Protein AF-X6MBZ5-F1 (afdb_monomer)

Mean predicted aligned error: 10.57 Å

pLDDT: mean 83.08, std 16.18, range [35.44, 97.81]

InterPro domains:
  IPR000504 RNA recognition motif domain [PF00076] (51-120)
  IPR000504 RNA recognition motif domain [PS50102] (48-126)
  IPR000504 RNA recognition motif domain [SM00360] (49-122)
  IPR000504 RNA recognition motif domain [SM00360] (129-197)
  IPR012677 Nucleotide-binding alpha-beta plait domain superfamily [G3DSA:3.30.70.330] (1-125)
  IPR012677 Nucleotide-binding alpha-beta plait domain superfamily [G3DSA:3.30.70.330] (126-202)
  IPR035979 RNA-binding domain superfamily [SSF54928] (46-200)

Secondary structure (DSSP, 8-state):
--TTHHHHHHHHHHHHHHHHHHHHHHHHHHHHHHHHH--GGGTTS--EEEEEES--TT--HHHHHHHHTTTS-EEEEEEEEPTTT--EEEEEEEEES-HHHHHHHHHHHTT-EETTEE-EEEE-----EEEEE---TT---HHHHHHHHHHHHTS-EEEEEE-SSEEEEEESSHHHHHHHHHHHTT-EETTEEPEEEEPPTTS--

Radius of gyration: 23.16 Å; Cα contacts (8 Å, |Δi|>4): 330; chains: 1; bounding box: 39×45×84 Å

Sequence (205 aa):
RERLKDRDRHRNRDRSKDRERERGWEVDSEAMLSDAIDDPARRDVPTYNLHVSNLHSMTKAYDLHREFSKFGDVVSLNIILDRKSGRSKGYGFVHYAQFKDRDRAVRELQGKVIHGKPIRVTLSLSKCTLYVRNLPPSINSSDLCREKLQELAKVPIKEFRWKGNYCFAEFVNFHHTNTALANLKNSTWDGVNLQVQVAHADIGE

Solvent-accessible surface area (backbone atoms only — not comparable to full-atom values): 11279 Å² total; per-residue (Å²): 135,66,83,69,61,62,60,54,53,55,58,53,54,52,57,51,53,52,51,52,50,53,50,49,55,51,52,53,50,52,51,52,49,50,57,70,35,65,42,76,90,58,68,83,45,57,57,32,44,30,34,38,30,57,44,37,71,82,66,49,66,66,61,51,48,68,62,54,50,75,51,41,64,60,51,41,72,49,68,44,54,37,91,87,78,68,44,55,68,24,33,30,41,42,24,18,65,40,64,68,30,41,55,48,42,37,70,70,44,46,55,41,70,47,92,90,28,51,27,42,47,42,84,37,84,72,64,24,33,36,34,38,33,58,46,53,85,85,65,86,47,63,65,64,51,48,53,55,50,28,63,57,24,72,43,76,66,70,44,78,49,72,69,75,50,32,34,39,41,27,28,54,24,59,66,47,33,51,47,26,49,64,44,34,50,80,32,67,48,98,87,33,64,36,45,58,44,75,48,62,91,80,80,74,123

Structure (mmCIF, N/CA/C/O backbone):
data_AF-X6MBZ5-F1
#
_entry.id   AF-X6MBZ5-F1
#
loop_
_atom_site.group_PDB
_atom_site.id
_atom_site.type_symbol
_atom_site.label_atom_id
_atom_site.label_alt_id
_atom_site.label_comp_id
_atom_site.label_asym_id
_atom_site.label_entity_id
_atom_site.label_seq_id
_atom_site.pdbx_PDB_ins_code
_atom_site.Cartn_x
_atom_site.Cartn_y
_atom_site.Cartn_z
_atom_site.occupancy
_atom_site.B_iso_or_equiv
_atom_site.auth_seq_id
_atom_site.auth_comp_id
_atom_site.auth_asym_id
_atom_site.auth_atom_id
_atom_site.pdbx_PDB_model_num
ATOM 1 N N . ARG A 1 1 ? -3.140 29.740 57.381 1.00 52.81 1 ARG A N 1
ATOM 2 C CA . ARG A 1 1 ? -3.367 29.780 55.910 1.00 52.81 1 ARG A CA 1
ATOM 3 C C . ARG A 1 1 ? -2.313 28.999 55.094 1.00 52.81 1 ARG A C 1
ATOM 5 O O . ARG A 1 1 ? -2.517 28.852 53.899 1.00 52.81 1 ARG A O 1
ATOM 12 N N . GLU A 1 2 ? -1.255 28.434 55.698 1.00 49.22 2 GLU A N 1
ATOM 13 C CA . GLU A 1 2 ? -0.178 27.725 54.962 1.00 49.22 2 GLU A CA 1
ATOM 14 C C . GLU A 1 2 ? -0.344 26.204 54.809 1.00 49.22 2 GLU A C 1
ATOM 16 O O . GLU A 1 2 ? 0.086 25.654 53.804 1.00 49.22 2 GLU A O 1
ATOM 21 N N . ARG A 1 3 ? -1.052 25.512 55.713 1.00 47.88 3 ARG A N 1
ATOM 22 C CA . ARG A 1 3 ? -1.170 24.034 55.678 1.00 47.88 3 ARG A CA 1
ATOM 23 C C . ARG A 1 3 ? -1.971 23.451 54.501 1.00 47.88 3 ARG A C 1
ATOM 25 O O . ARG A 1 3 ? -1.940 22.245 54.285 1.00 47.88 3 ARG A O 1
ATOM 32 N N . LEU A 1 4 ? -2.692 24.283 53.749 1.00 50.25 4 LEU A N 1
ATOM 33 C CA . LEU A 1 4 ? -3.474 23.850 52.584 1.00 50.25 4 LEU A CA 1
ATOM 34 C C . LEU A 1 4 ? -2.641 23.792 51.290 1.00 50.25 4 LEU A C 1
ATOM 36 O O . LEU A 1 4 ? -2.997 23.040 50.395 1.00 50.25 4 LEU A O 1
ATOM 40 N N . LYS A 1 5 ? -1.511 24.511 51.195 1.00 51.22 5 LYS A N 1
ATOM 41 C CA . LYS A 1 5 ? -0.720 24.592 49.949 1.00 51.22 5 LYS A CA 1
ATOM 42 C C . LYS A 1 5 ? 0.242 23.417 49.740 1.00 51.22 5 LYS A C 1
ATOM 44 O O . LYS A 1 5 ? 0.551 23.082 48.599 1.00 51.22 5 LYS A O 1
ATOM 49 N N . ASP A 1 6 ? 0.692 22.766 50.810 1.00 47.12 6 ASP A N 1
ATOM 50 C CA . ASP A 1 6 ? 1.662 21.664 50.700 1.00 47.12 6 ASP A CA 1
ATOM 51 C C . ASP A 1 6 ? 1.018 20.316 50.361 1.00 47.12 6 ASP A C 1
ATOM 53 O O . ASP A 1 6 ? 1.640 19.465 49.722 1.00 47.12 6 ASP A O 1
ATOM 57 N N . ARG A 1 7 ? -0.265 20.144 50.696 1.00 47.06 7 ARG A N 1
ATOM 58 C CA . ARG A 1 7 ? -1.017 18.920 50.395 1.00 47.06 7 ARG A CA 1
ATOM 59 C C . ARG A 1 7 ? -1.305 18.771 48.894 1.00 47.06 7 ARG A C 1
ATOM 61 O O . ARG A 1 7 ? -1.266 17.659 48.369 1.00 47.06 7 ARG A O 1
ATOM 68 N N . ASP A 1 8 ? -1.499 19.887 48.192 1.00 48.66 8 ASP A N 1
ATOM 69 C CA . ASP A 1 8 ? -1.726 19.902 46.742 1.00 48.66 8 ASP A CA 1
ATOM 70 C C . ASP A 1 8 ? -0.441 19.661 45.935 1.00 48.66 8 ASP A C 1
ATOM 72 O O . ASP A 1 8 ? -0.478 19.012 44.888 1.00 48.66 8 ASP A O 1
ATOM 76 N N . ARG A 1 9 ? 0.725 20.091 46.442 1.00 49.62 9 ARG A N 1
ATOM 77 C CA . ARG A 1 9 ? 2.024 19.853 45.784 1.00 49.62 9 ARG A CA 1
ATOM 78 C C . ARG A 1 9 ? 2.393 18.374 45.721 1.00 49.62 9 ARG A C 1
ATOM 80 O O . ARG A 1 9 ? 2.910 17.922 44.702 1.00 49.62 9 ARG A O 1
ATOM 87 N N . HIS A 1 10 ? 2.114 17.616 46.781 1.00 49.25 10 HIS A N 1
ATOM 88 C CA . HIS A 1 10 ? 2.416 16.183 46.812 1.00 49.25 10 HIS A CA 1
ATOM 89 C C . HIS A 1 10 ? 1.517 15.396 45.851 1.00 49.25 10 HIS A C 1
ATOM 91 O O . HIS A 1 10 ? 1.999 14.572 45.077 1.00 49.25 10 HIS A O 1
ATOM 97 N N . ARG A 1 11 ? 0.222 15.733 45.818 1.00 47.97 11 ARG A N 1
ATOM 98 C CA . ARG A 1 11 ? -0.767 15.087 44.944 1.00 47.97 11 ARG A CA 1
ATOM 99 C C . ARG A 1 11 ? -0.500 15.332 43.456 1.00 47.97 11 ARG A C 1
ATOM 101 O O . ARG A 1 11 ? -0.789 14.475 42.625 1.00 47.97 11 ARG A O 1
ATOM 108 N N . ASN A 1 12 ? 0.056 16.495 43.116 1.00 47.31 12 ASN A N 1
ATOM 109 C CA . ASN A 1 12 ? 0.412 16.832 41.738 1.00 47.31 12 ASN A CA 1
ATOM 110 C C . ASN A 1 12 ? 1.707 16.129 41.286 1.00 47.31 12 ASN A C 1
ATOM 112 O O . ASN A 1 12 ? 1.833 15.756 40.120 1.00 47.31 12 ASN A O 1
ATOM 116 N N . ARG A 1 13 ? 2.650 15.896 42.211 1.00 47.12 13 ARG A N 1
ATOM 117 C CA . ARG A 1 13 ? 3.913 15.189 41.942 1.00 47.12 13 ARG A CA 1
ATOM 118 C C . ARG A 1 13 ? 3.700 13.698 41.664 1.00 47.12 13 ARG A C 1
ATOM 120 O O . ARG A 1 13 ? 4.389 13.158 40.807 1.00 47.12 13 ARG A O 1
ATOM 127 N N . ASP A 1 14 ? 2.730 13.075 42.330 1.00 50.62 14 ASP A N 1
ATOM 128 C CA . ASP A 1 14 ? 2.370 11.664 42.120 1.00 50.62 14 ASP A CA 1
ATOM 129 C C . ASP A 1 14 ? 1.732 11.442 40.740 1.00 50.62 14 ASP A C 1
ATOM 131 O O . ASP A 1 14 ? 2.243 10.684 39.922 1.00 50.62 14 ASP A O 1
ATOM 135 N N . ARG A 1 15 ? 0.728 12.263 40.389 1.00 52.62 15 ARG A N 1
ATOM 136 C CA . ARG A 1 15 ? 0.103 12.245 39.050 1.00 52.62 15 ARG A CA 1
ATOM 137 C C . ARG A 1 15 ? 1.080 12.513 37.906 1.00 52.62 15 ARG A C 1
ATOM 139 O O . ARG A 1 15 ? 0.825 12.097 36.780 1.00 52.62 15 ARG A O 1
ATOM 146 N N . SER A 1 16 ? 2.149 13.264 38.163 1.00 52.94 16 SER A N 1
ATOM 147 C CA . SER A 1 16 ? 3.174 13.553 37.153 1.00 52.94 16 SER A CA 1
ATOM 148 C C . SER A 1 16 ? 4.028 12.316 36.870 1.00 52.94 16 SER A C 1
ATOM 150 O O . SER A 1 16 ? 4.263 12.000 35.708 1.00 52.94 16 SER A O 1
ATOM 152 N N . LYS A 1 17 ? 4.411 11.576 37.918 1.00 52.16 17 LYS A N 1
ATOM 153 C CA . LYS A 1 17 ? 5.178 10.330 37.797 1.00 52.16 17 LYS A CA 1
ATOM 154 C C . LYS A 1 17 ? 4.363 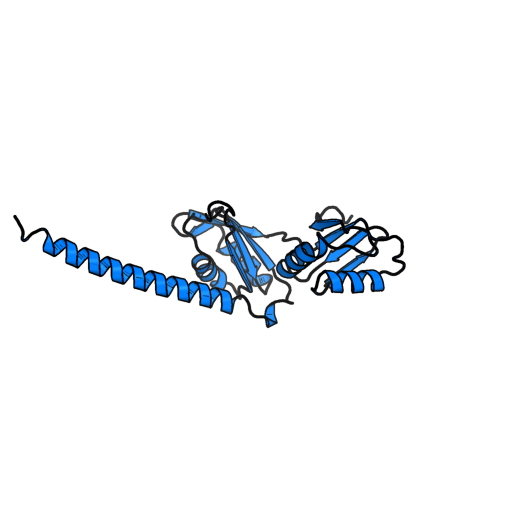9.196 37.178 1.00 52.16 17 LYS A C 1
ATOM 156 O O . LYS A 1 17 ? 4.901 8.450 36.363 1.00 52.16 17 LYS A O 1
ATOM 161 N N . ASP A 1 18 ? 3.076 9.101 37.511 1.00 53.53 18 ASP A N 1
ATOM 162 C CA . ASP A 1 18 ? 2.172 8.119 36.900 1.00 53.53 18 ASP A CA 1
ATOM 163 C C . ASP A 1 18 ? 2.018 8.367 35.396 1.00 53.53 18 ASP A C 1
ATOM 165 O O . ASP A 1 18 ? 2.153 7.444 34.598 1.00 53.53 18 ASP A O 1
ATOM 169 N N . ARG A 1 19 ? 1.855 9.634 34.98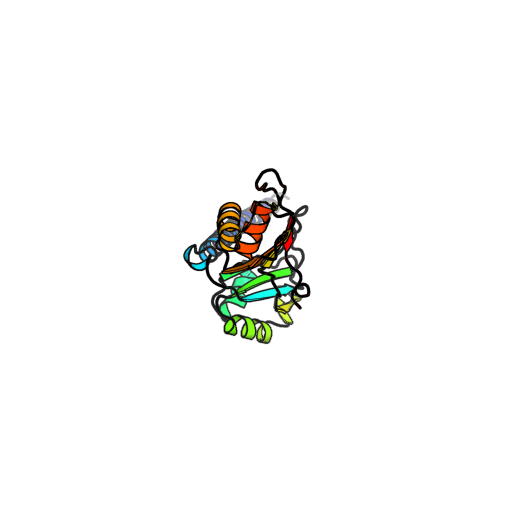6 1.00 52.78 19 ARG A N 1
ATOM 170 C CA . ARG A 1 19 ? 1.787 10.018 33.564 1.00 52.78 19 ARG A CA 1
ATOM 171 C C . ARG A 1 19 ? 3.077 9.735 32.797 1.00 52.78 19 ARG A C 1
ATOM 173 O O . ARG A 1 19 ? 3.017 9.417 31.614 1.00 52.78 19 ARG A O 1
ATOM 180 N N . GLU A 1 20 ? 4.235 9.896 33.430 1.00 55.38 20 GLU A N 1
ATOM 181 C CA . GLU A 1 20 ? 5.530 9.575 32.817 1.00 55.38 20 GLU A CA 1
ATOM 182 C C . GLU A 1 20 ? 5.715 8.063 32.650 1.00 55.38 20 GLU A C 1
ATOM 184 O O . GLU A 1 20 ? 6.166 7.622 31.593 1.00 55.38 20 GLU A O 1
ATOM 189 N N . ARG A 1 21 ? 5.291 7.261 33.638 1.00 50.34 21 ARG A N 1
ATOM 190 C CA . ARG A 1 21 ? 5.248 5.797 33.517 1.00 50.34 21 ARG A CA 1
ATOM 191 C C . ARG A 1 21 ? 4.288 5.348 32.421 1.00 50.34 21 ARG A C 1
ATOM 193 O O . ARG A 1 21 ? 4.703 4.592 31.557 1.00 50.34 21 ARG A O 1
ATOM 200 N N . GLU A 1 22 ? 3.052 5.837 32.404 1.00 52.16 22 GLU A N 1
ATOM 201 C CA . GLU A 1 22 ? 2.070 5.478 31.368 1.00 52.16 22 GLU A CA 1
ATOM 202 C C . GLU A 1 22 ? 2.564 5.828 29.959 1.00 52.16 22 GLU A C 1
ATOM 204 O O . GLU A 1 22 ? 2.427 5.020 29.043 1.00 52.16 22 GLU A O 1
ATOM 209 N N . ARG A 1 23 ? 3.217 6.987 29.788 1.00 53.56 23 ARG A N 1
ATOM 210 C CA . ARG A 1 23 ? 3.847 7.362 28.513 1.00 53.56 23 ARG A CA 1
ATOM 211 C C . ARG A 1 23 ? 4.982 6.425 28.113 1.00 53.56 23 ARG A C 1
ATOM 213 O O . ARG A 1 23 ? 5.088 6.116 26.935 1.00 53.56 23 ARG A O 1
ATOM 220 N N . GLY A 1 24 ? 5.812 5.981 29.058 1.00 50.78 24 GLY A N 1
ATOM 221 C CA . GLY A 1 24 ? 6.858 4.992 28.783 1.00 50.78 24 GLY A CA 1
ATOM 222 C C . GLY A 1 24 ? 6.272 3.672 28.278 1.00 50.78 24 GLY A C 1
ATOM 223 O O . GLY A 1 24 ? 6.673 3.181 27.232 1.00 50.78 24 GLY A O 1
ATOM 224 N N . TRP A 1 25 ? 5.233 3.170 28.950 1.00 52.50 25 TRP A N 1
ATOM 225 C CA . TRP A 1 25 ? 4.562 1.923 28.569 1.00 52.50 25 TRP A CA 1
ATOM 226 C C . TRP A 1 25 ? 3.834 2.021 27.218 1.00 52.50 25 TRP A C 1
ATOM 228 O O . TRP A 1 25 ? 3.833 1.054 26.456 1.00 52.50 25 TRP A O 1
ATOM 238 N N . GLU A 1 26 ? 3.227 3.172 26.894 1.00 53.44 26 GLU A N 1
ATOM 239 C CA . GLU A 1 26 ? 2.626 3.407 25.572 1.00 53.44 26 GLU A CA 1
ATOM 240 C C . GLU A 1 26 ? 3.679 3.444 24.455 1.00 53.44 26 GLU A C 1
ATOM 242 O O . GLU A 1 26 ? 3.455 2.847 23.403 1.00 53.44 26 GLU A O 1
ATOM 247 N N . VAL A 1 27 ? 4.816 4.114 24.676 1.00 58.69 27 VAL A N 1
ATOM 248 C CA . VAL A 1 27 ? 5.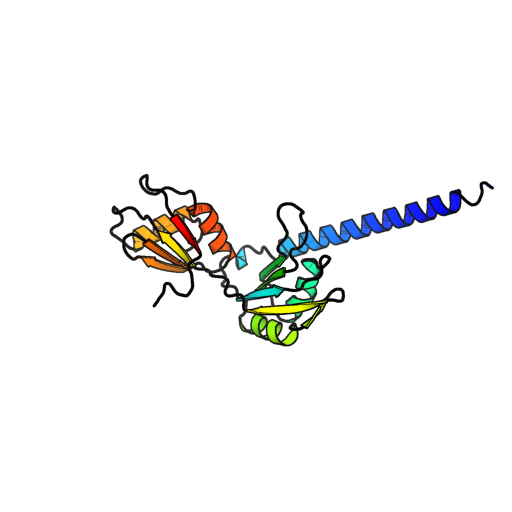904 4.212 23.685 1.00 58.69 27 VAL A CA 1
ATOM 249 C C . VAL A 1 27 ? 6.541 2.846 23.441 1.00 58.69 27 VAL A C 1
ATOM 251 O O . VAL A 1 27 ? 6.714 2.458 22.286 1.00 58.69 27 VAL A O 1
ATOM 254 N N . ASP A 1 28 ? 6.810 2.088 24.505 1.00 60.78 28 ASP A N 1
ATOM 255 C CA . ASP A 1 28 ? 7.357 0.734 24.396 1.00 60.78 28 ASP A CA 1
ATOM 256 C C . ASP A 1 28 ? 6.381 -0.193 23.650 1.00 60.78 28 ASP A C 1
ATOM 258 O O . ASP A 1 28 ? 6.788 -0.974 22.793 1.00 60.78 28 ASP A O 1
ATOM 262 N N . SER A 1 29 ? 5.073 -0.055 23.894 1.00 62.53 29 SER A N 1
ATOM 263 C CA . SER A 1 29 ? 4.044 -0.847 23.205 1.00 62.53 29 SER A CA 1
ATOM 264 C C . SER A 1 29 ? 3.904 -0.494 21.721 1.00 62.53 29 SER A C 1
ATOM 266 O O . SER A 1 29 ? 3.698 -1.386 20.900 1.00 62.53 29 SER A O 1
ATOM 268 N N . GLU A 1 30 ? 3.996 0.787 21.351 1.00 64.75 30 GLU A N 1
ATOM 269 C CA . GLU A 1 30 ? 3.961 1.206 19.942 1.00 64.75 30 GLU A CA 1
ATOM 270 C C . GLU A 1 30 ? 5.220 0.776 19.185 1.00 64.75 30 GLU A C 1
ATOM 272 O O . GLU A 1 30 ? 5.105 0.309 18.052 1.00 64.75 30 GLU A O 1
ATOM 277 N N . ALA A 1 31 ? 6.398 0.871 19.809 1.00 65.12 31 ALA A N 1
ATOM 278 C CA . ALA A 1 31 ? 7.644 0.384 19.225 1.00 65.12 31 ALA A CA 1
ATOM 279 C C . ALA A 1 31 ? 7.607 -1.139 19.023 1.00 65.12 31 ALA A C 1
ATOM 281 O O . ALA A 1 31 ? 7.875 -1.619 17.926 1.00 65.12 31 ALA A O 1
ATOM 282 N N . MET A 1 32 ? 7.161 -1.895 20.032 1.00 61.25 32 MET A N 1
ATOM 283 C CA . MET A 1 32 ? 7.027 -3.350 19.916 1.00 61.25 32 MET A CA 1
ATOM 284 C C . MET A 1 32 ? 5.990 -3.778 18.878 1.00 61.25 32 MET A C 1
ATOM 286 O O . MET A 1 32 ? 6.199 -4.765 18.176 1.00 61.25 32 MET A O 1
ATOM 290 N N . LEU A 1 33 ? 4.881 -3.042 18.744 1.00 67.38 33 LEU A N 1
ATOM 291 C CA . LEU A 1 33 ? 3.928 -3.280 17.661 1.00 67.38 33 LEU A CA 1
ATOM 292 C C . LEU A 1 33 ? 4.530 -2.973 16.293 1.00 67.38 33 LEU A C 1
ATOM 294 O O . LEU A 1 33 ? 4.290 -3.729 15.360 1.00 67.38 33 LEU A O 1
ATOM 298 N N . SER A 1 34 ? 5.291 -1.885 16.163 1.00 67.50 34 SER A N 1
ATOM 299 C CA . SER A 1 34 ? 5.975 -1.541 14.915 1.00 67.50 34 SER A CA 1
ATOM 300 C C . SER A 1 34 ? 6.935 -2.652 14.490 1.00 67.50 34 SER A C 1
ATOM 302 O O . SER A 1 34 ? 6.876 -3.096 13.345 1.00 67.50 34 SER A O 1
ATOM 304 N N . ASP A 1 35 ? 7.756 -3.148 15.416 1.00 64.75 35 ASP A N 1
ATOM 305 C CA . ASP A 1 35 ? 8.734 -4.205 15.145 1.00 64.75 35 ASP A CA 1
ATOM 306 C C . ASP A 1 35 ? 8.066 -5.554 14.837 1.00 64.75 35 ASP A C 1
ATOM 308 O O . ASP A 1 35 ? 8.501 -6.270 13.940 1.00 64.75 35 ASP A O 1
ATOM 312 N N . ALA A 1 36 ? 6.975 -5.898 15.532 1.00 63.19 36 ALA A N 1
ATOM 313 C CA . ALA A 1 36 ? 6.220 -7.127 15.264 1.00 63.19 36 ALA A CA 1
ATOM 314 C C . ALA A 1 36 ? 5.496 -7.107 13.905 1.00 63.19 36 ALA A C 1
ATOM 316 O O . ALA A 1 36 ? 5.191 -8.157 13.338 1.00 63.19 36 ALA A O 1
ATOM 317 N N . ILE A 1 37 ? 5.189 -5.910 13.404 1.00 64.81 37 ILE A N 1
ATOM 318 C CA . ILE A 1 37 ? 4.487 -5.690 12.142 1.00 64.81 37 ILE A CA 1
ATOM 319 C C . ILE A 1 37 ? 5.469 -5.613 10.957 1.00 64.81 37 ILE A C 1
ATOM 321 O O . ILE A 1 37 ? 5.134 -6.073 9.868 1.00 64.81 37 ILE A O 1
ATOM 325 N N . ASP A 1 38 ? 6.686 -5.094 11.147 1.00 67.81 38 ASP A N 1
ATOM 326 C CA . ASP A 1 38 ? 7.734 -5.044 10.111 1.00 67.81 38 ASP A CA 1
ATOM 327 C C . ASP A 1 38 ? 8.615 -6.309 10.096 1.00 67.81 38 ASP A C 1
ATOM 329 O O . ASP A 1 38 ? 9.843 -6.246 10.143 1.00 67.81 38 ASP A O 1
ATOM 333 N N . ASP A 1 39 ? 7.984 -7.485 10.010 1.00 71.38 39 ASP A N 1
ATOM 334 C CA . ASP A 1 39 ? 8.706 -8.744 9.804 1.00 71.38 39 ASP A CA 1
ATOM 335 C C . ASP A 1 39 ? 9.277 -8.792 8.369 1.00 71.38 39 ASP A C 1
ATOM 337 O O . ASP A 1 39 ? 8.505 -8.806 7.397 1.00 71.38 39 ASP A O 1
ATOM 341 N N . PRO A 1 40 ? 10.612 -8.862 8.189 1.00 72.38 40 PRO A N 1
ATOM 342 C CA . PRO A 1 40 ? 11.226 -8.925 6.868 1.00 72.38 40 PRO A CA 1
ATOM 343 C C . PRO A 1 40 ? 10.748 -10.125 6.040 1.00 72.38 40 PRO A C 1
ATOM 345 O O . PRO A 1 40 ? 10.640 -9.999 4.821 1.00 72.38 40 PRO A O 1
ATOM 348 N N . ALA A 1 41 ? 10.390 -11.253 6.667 1.00 73.50 41 ALA A N 1
ATOM 349 C CA . ALA A 1 41 ? 9.869 -12.427 5.966 1.00 73.50 41 ALA A CA 1
ATOM 350 C C . ALA A 1 41 ? 8.487 -12.183 5.332 1.00 73.50 41 ALA A C 1
ATOM 352 O O . ALA A 1 41 ? 8.073 -12.912 4.429 1.00 73.50 41 ALA A O 1
ATOM 353 N N . ARG A 1 42 ? 7.767 -11.147 5.781 1.00 73.81 42 ARG A N 1
ATOM 354 C CA . ARG A 1 42 ? 6.424 -10.788 5.307 1.00 73.81 42 ARG A CA 1
ATOM 355 C C . ARG A 1 42 ? 6.425 -9.629 4.306 1.00 73.81 42 ARG A C 1
ATOM 357 O O . ARG A 1 42 ? 5.362 -9.223 3.839 1.00 73.81 42 ARG A O 1
ATOM 364 N N . ARG A 1 43 ? 7.592 -9.097 3.932 1.00 74.56 43 ARG A N 1
ATOM 365 C CA . ARG A 1 43 ? 7.675 -7.983 2.970 1.00 74.56 43 ARG A CA 1
ATOM 366 C C . ARG A 1 43 ? 7.260 -8.393 1.559 1.00 74.56 43 ARG A C 1
ATOM 368 O O . ARG A 1 43 ? 6.593 -7.614 0.885 1.00 74.56 43 ARG A O 1
ATOM 375 N N . ASP A 1 44 ? 7.540 -9.634 1.166 1.00 79.88 44 ASP A N 1
ATOM 376 C CA . ASP A 1 44 ? 7.255 -10.165 -0.172 1.00 79.88 44 ASP A CA 1
ATOM 377 C C . ASP A 1 44 ? 5.955 -10.987 -0.264 1.00 79.88 44 ASP A C 1
ATOM 379 O O . ASP A 1 44 ? 5.768 -11.736 -1.224 1.00 79.88 44 ASP A O 1
ATOM 383 N N . VAL A 1 45 ? 5.032 -10.869 0.702 1.00 82.06 45 VAL A N 1
ATOM 384 C CA . VAL A 1 45 ? 3.740 -11.578 0.642 1.00 82.06 45 VAL A CA 1
ATOM 385 C C . VAL A 1 45 ? 2.595 -10.681 0.151 1.00 82.06 45 VAL A C 1
ATOM 387 O O . VAL A 1 45 ? 2.552 -9.489 0.487 1.00 82.06 45 VAL A O 1
ATOM 390 N N . PRO A 1 46 ? 1.645 -11.219 -0.644 1.00 83.69 46 PRO A N 1
ATOM 391 C CA . PRO A 1 46 ? 0.426 -10.500 -0.991 1.00 83.69 46 PRO A CA 1
ATOM 392 C C . PRO A 1 46 ? -0.373 -10.149 0.261 1.00 83.69 46 PRO A C 1
ATOM 394 O O . PRO A 1 46 ? -0.519 -10.972 1.164 1.00 83.69 46 PRO A O 1
ATOM 397 N N . THR A 1 47 ? -0.940 -8.946 0.289 1.00 87.25 47 THR A N 1
ATOM 398 C CA . THR A 1 47 ? -1.768 -8.491 1.408 1.00 87.25 47 THR A CA 1
ATOM 399 C C . THR A 1 47 ? -3.187 -8.162 0.971 1.00 87.25 47 THR A C 1
ATOM 401 O O . THR A 1 47 ? -3.434 -7.672 -0.133 1.00 87.25 47 THR A O 1
ATOM 404 N N . TYR A 1 48 ? -4.137 -8.397 1.872 1.00 88.81 48 TYR A N 1
ATOM 405 C CA . TYR A 1 48 ? -5.552 -8.121 1.657 1.00 88.81 48 TYR A CA 1
ATOM 406 C C . TYR A 1 48 ? -5.976 -6.912 2.476 1.00 88.81 48 TYR A C 1
ATOM 408 O O . TYR A 1 48 ? -5.918 -6.920 3.706 1.00 88.81 48 TYR A O 1
ATOM 416 N N . ASN A 1 49 ? -6.395 -5.865 1.772 1.00 88.56 49 ASN A N 1
ATOM 417 C CA . ASN A 1 49 ? -6.368 -4.515 2.311 1.00 88.56 49 ASN A CA 1
ATOM 418 C C . ASN A 1 49 ? -7.764 -4.027 2.705 1.00 88.56 49 ASN A C 1
ATOM 420 O O . ASN A 1 49 ? -8.731 -4.173 1.954 1.00 88.56 49 ASN A O 1
ATOM 424 N N . LEU A 1 50 ? -7.848 -3.389 3.866 1.00 92.88 50 LEU A N 1
ATOM 425 C CA . LEU A 1 50 ? -9.038 -2.738 4.392 1.00 92.88 50 LEU A CA 1
ATOM 426 C C . LEU A 1 50 ? -8.791 -1.257 4.579 1.00 92.88 50 LEU A C 1
ATOM 428 O O . LEU A 1 50 ? -7.742 -0.846 5.065 1.00 92.88 50 LEU A O 1
ATOM 432 N N . HIS A 1 51 ? -9.798 -0.471 4.232 1.00 93.81 51 HIS A N 1
ATOM 433 C CA . HIS A 1 51 ? -9.886 0.934 4.570 1.00 93.81 51 HIS A CA 1
ATOM 434 C C . HIS A 1 51 ? -10.821 1.086 5.769 1.00 93.81 51 HIS A C 1
ATOM 436 O O . HIS A 1 51 ? -11.992 0.691 5.717 1.00 93.81 51 HIS A O 1
ATOM 442 N N . VAL A 1 52 ? -10.287 1.658 6.845 1.00 96.12 52 VAL A N 1
ATOM 443 C CA . VAL A 1 52 ? -10.994 1.896 8.102 1.00 96.12 52 VAL A CA 1
ATOM 444 C C . VAL A 1 52 ? -11.178 3.397 8.264 1.00 96.12 52 VAL A C 1
ATOM 446 O O . VAL A 1 52 ? -10.206 4.139 8.324 1.00 96.12 52 VAL A O 1
ATOM 449 N N . SER A 1 53 ? -12.418 3.864 8.336 1.00 96.19 53 SER A N 1
ATOM 450 C CA . SER A 1 53 ? -12.756 5.289 8.392 1.00 96.19 53 SER A CA 1
ATOM 451 C C . SER A 1 53 ? -13.697 5.621 9.542 1.00 96.19 53 SER A C 1
ATOM 453 O O . SER A 1 53 ? -14.194 4.737 10.241 1.00 96.19 53 SER A O 1
ATOM 455 N N . ASN A 1 54 ? -13.924 6.922 9.742 1.00 96.62 54 ASN A N 1
ATOM 456 C CA . ASN A 1 54 ? -14.638 7.477 10.892 1.00 96.62 54 ASN A CA 1
ATOM 457 C C . ASN A 1 54 ? -13.964 7.156 12.239 1.00 96.62 54 ASN A C 1
ATOM 459 O O . ASN A 1 54 ? -14.627 7.041 13.270 1.00 96.62 54 ASN A O 1
ATOM 463 N N . LEU A 1 55 ? -12.634 7.043 12.233 1.00 96.69 55 LEU A N 1
ATOM 464 C CA . LEU A 1 55 ? -11.848 6.877 13.447 1.00 96.69 55 LEU A CA 1
ATOM 465 C C . LEU A 1 55 ? -11.984 8.118 14.335 1.00 96.69 55 LEU A C 1
ATOM 467 O O . LEU A 1 55 ? -12.069 9.254 13.852 1.00 96.69 55 LEU A O 1
ATOM 471 N N . HIS A 1 56 ? -11.992 7.906 15.649 1.00 95.69 56 HIS A N 1
ATOM 472 C CA . HIS A 1 56 ? -11.877 9.006 16.598 1.00 95.69 56 HIS A CA 1
ATOM 473 C C . HIS A 1 56 ? -10.469 9.616 16.506 1.00 95.69 56 HIS A C 1
ATOM 475 O O . HIS A 1 56 ? -9.498 8.905 16.249 1.00 95.69 56 HIS A O 1
ATOM 481 N N . SER A 1 57 ? -10.326 10.919 16.757 1.00 90.81 57 SER A N 1
ATOM 482 C CA . SER A 1 57 ? -9.032 11.621 16.671 1.00 90.81 57 SER A CA 1
ATOM 483 C C . SER A 1 57 ? -7.965 11.070 17.625 1.00 90.81 57 SER A C 1
ATOM 485 O O . SER A 1 57 ? -6.778 11.219 17.358 1.00 90.81 57 SER A O 1
ATOM 487 N N . MET A 1 58 ? -8.400 10.431 18.716 1.00 91.12 58 MET A N 1
ATOM 488 C CA . MET A 1 58 ? -7.546 9.765 19.709 1.00 91.12 58 MET A CA 1
ATOM 489 C C . MET A 1 58 ? -7.286 8.282 19.413 1.00 91.12 58 MET A C 1
ATOM 491 O O . MET A 1 58 ? -6.531 7.661 20.148 1.00 91.12 58 MET A O 1
ATOM 495 N N . THR A 1 59 ? -7.920 7.696 18.388 1.00 92.75 59 THR A N 1
ATOM 496 C CA . THR A 1 59 ? -7.670 6.287 18.035 1.00 92.75 59 THR A CA 1
ATOM 497 C C . THR A 1 59 ? -6.230 6.143 17.561 1.00 92.75 59 THR A C 1
ATOM 499 O O . THR A 1 59 ? -5.831 6.835 16.621 1.00 92.75 59 THR A O 1
ATOM 502 N N . LYS A 1 60 ? -5.473 5.248 18.201 1.00 90.50 60 LYS A N 1
ATOM 503 C CA . LYS A 1 60 ? -4.080 4.945 17.849 1.00 90.50 60 LYS A CA 1
ATOM 504 C C . LYS A 1 60 ? -3.961 3.606 17.120 1.00 90.50 60 LYS A C 1
ATOM 506 O O . LYS A 1 60 ? -4.909 2.821 17.065 1.00 90.50 60 LYS A O 1
ATOM 511 N N . ALA A 1 61 ? -2.773 3.339 16.582 1.00 88.31 61 ALA A N 1
ATOM 512 C CA . ALA A 1 61 ? -2.438 2.082 15.916 1.00 88.31 61 ALA A CA 1
ATOM 513 C C . ALA A 1 61 ? -2.731 0.861 16.812 1.00 88.31 61 ALA A C 1
ATOM 515 O O . ALA A 1 61 ? -3.379 -0.087 16.372 1.00 88.31 61 ALA A O 1
ATOM 516 N N . TYR A 1 62 ? -2.358 0.935 18.095 1.00 90.19 62 TYR A N 1
ATOM 517 C CA . TYR A 1 62 ? -2.615 -0.118 19.084 1.00 90.19 62 TYR A CA 1
ATOM 518 C C . TYR A 1 62 ? -4.105 -0.475 19.229 1.00 90.19 62 TYR A C 1
ATOM 520 O O . TYR A 1 62 ? -4.451 -1.650 19.347 1.00 90.19 62 TYR A O 1
ATOM 528 N N . ASP A 1 63 ? -5.008 0.512 19.183 1.00 93.31 63 ASP A N 1
ATOM 529 C CA . ASP A 1 63 ? -6.449 0.260 19.301 1.00 93.31 63 ASP A CA 1
ATOM 530 C C . ASP A 1 63 ? -6.991 -0.541 18.124 1.00 93.31 63 ASP A C 1
ATOM 532 O O . ASP A 1 63 ? -7.792 -1.458 18.308 1.00 93.31 63 ASP A O 1
ATOM 536 N N . LEU A 1 64 ? -6.537 -0.200 16.916 1.00 94.19 64 LEU A N 1
ATOM 537 C CA . LEU A 1 64 ? -6.897 -0.944 15.719 1.00 94.19 64 LEU A CA 1
ATOM 538 C C . LEU A 1 64 ? -6.285 -2.340 15.766 1.00 94.19 64 LEU A C 1
ATOM 540 O O . LEU A 1 64 ? -7.007 -3.310 15.578 1.00 94.19 64 LEU A O 1
ATOM 544 N N . HIS A 1 65 ? -5.001 -2.473 16.097 1.00 93.69 65 HIS A N 1
ATOM 545 C CA . HIS A 1 65 ? -4.368 -3.784 16.217 1.00 93.69 65 HIS A CA 1
ATOM 546 C C . HIS A 1 65 ? -5.130 -4.698 17.190 1.00 93.69 65 HIS A C 1
ATOM 548 O O . HIS A 1 65 ? -5.500 -5.813 16.839 1.00 93.69 65 HIS A O 1
ATOM 554 N N . ARG A 1 66 ? -5.473 -4.200 18.384 1.00 93.19 66 ARG A N 1
ATOM 555 C CA . ARG A 1 66 ? -6.220 -4.963 19.396 1.00 93.19 66 ARG A CA 1
ATOM 556 C C . ARG A 1 66 ? -7.554 -5.509 18.881 1.00 93.19 66 ARG A C 1
ATOM 558 O O . ARG A 1 66 ? -7.932 -6.620 19.242 1.00 93.19 66 ARG A O 1
ATOM 565 N N . GLU A 1 67 ? -8.290 -4.741 18.080 1.00 95.38 67 GLU A N 1
ATOM 566 C CA . GLU A 1 67 ? -9.579 -5.188 17.539 1.00 95.38 67 GLU A CA 1
ATOM 567 C C . GLU A 1 67 ? -9.423 -6.071 16.296 1.00 95.38 67 GLU A C 1
ATOM 569 O O . GLU A 1 67 ? -10.112 -7.082 16.179 1.00 95.38 67 GLU A O 1
ATOM 574 N N . PHE A 1 68 ? -8.510 -5.726 15.387 1.00 95.88 68 PHE A N 1
ATOM 575 C CA . PHE A 1 68 ? -8.346 -6.409 14.104 1.00 95.88 68 PHE A CA 1
ATOM 576 C C . PHE A 1 68 ? -7.579 -7.735 14.226 1.00 95.88 68 PHE A C 1
ATOM 578 O O . PHE A 1 68 ? -7.911 -8.694 13.523 1.00 95.88 68 PHE A O 1
ATOM 585 N N . SER A 1 69 ? -6.636 -7.863 15.161 1.00 94.56 69 SER A N 1
ATOM 586 C CA . SER A 1 69 ? -5.866 -9.104 15.344 1.00 94.56 69 SER A CA 1
ATOM 587 C C . SER A 1 69 ? -6.698 -10.267 15.907 1.00 94.56 69 SER A C 1
ATOM 589 O O . SER A 1 69 ? -6.250 -11.407 15.901 1.00 94.56 69 SER A O 1
ATOM 591 N N . LYS A 1 70 ? -7.952 -10.021 16.325 1.00 95.62 70 LYS A N 1
ATOM 592 C CA . LYS A 1 70 ? -8.917 -11.073 16.711 1.00 95.62 70 LYS A CA 1
ATOM 593 C C . LYS A 1 70 ? -9.362 -11.941 15.530 1.00 95.62 70 LYS A C 1
ATOM 595 O O . LYS A 1 70 ? -9.821 -13.060 15.734 1.00 95.62 70 LYS A O 1
ATOM 600 N N . PHE A 1 71 ? -9.260 -11.422 14.306 1.00 94.94 71 PHE A N 1
ATOM 601 C CA . PHE A 1 71 ? -9.762 -12.090 13.102 1.00 94.94 71 PHE A CA 1
ATOM 602 C C . PHE A 1 71 ? -8.688 -12.837 12.330 1.00 94.94 71 PHE A C 1
ATOM 604 O O . PHE A 1 71 ? -9.033 -13.697 11.524 1.00 94.94 71 PHE A O 1
ATOM 611 N N . GLY A 1 72 ? -7.420 -12.502 12.543 1.00 91.75 72 GLY A N 1
ATOM 612 C CA . GLY A 1 72 ? -6.302 -13.070 11.810 1.00 91.75 72 GLY A CA 1
ATOM 613 C C . GLY A 1 72 ? -5.039 -12.239 11.966 1.00 91.75 72 GLY A C 1
ATOM 614 O O . GLY A 1 72 ? -5.021 -11.230 12.670 1.00 91.75 72 GLY A O 1
ATOM 615 N N . ASP A 1 73 ? -3.995 -12.674 11.275 1.00 89.88 73 ASP A N 1
ATOM 616 C CA . ASP A 1 73 ? -2.672 -12.059 11.329 1.00 89.88 73 ASP A CA 1
ATOM 617 C C . ASP A 1 73 ? -2.644 -10.736 10.547 1.00 89.88 73 ASP A C 1
ATOM 619 O O . ASP A 1 73 ? -2.824 -10.704 9.319 1.00 89.88 73 ASP A O 1
ATOM 623 N N . VAL A 1 74 ? -2.456 -9.634 11.278 1.00 90.50 74 VAL A N 1
ATOM 624 C CA . VAL A 1 74 ? -2.342 -8.285 10.719 1.00 90.50 74 VAL A CA 1
ATOM 625 C C . VAL A 1 74 ? -0.895 -8.067 10.286 1.00 90.50 74 VAL A C 1
ATOM 627 O O . VAL A 1 74 ? -0.011 -7.867 11.111 1.00 90.50 74 VAL A O 1
ATOM 630 N N . VAL A 1 75 ? -0.672 -8.065 8.972 1.00 87.75 75 VAL A N 1
ATOM 631 C CA . VAL A 1 75 ? 0.649 -7.864 8.354 1.00 87.75 75 VAL A CA 1
ATOM 632 C C . VAL A 1 75 ? 1.097 -6.420 8.469 1.00 87.75 75 VAL A C 1
ATOM 634 O O . VAL A 1 75 ? 2.280 -6.156 8.586 1.00 87.75 75 VAL A O 1
ATOM 637 N N . SER A 1 76 ? 0.173 -5.465 8.376 1.00 84.62 76 SER A N 1
ATOM 638 C CA . SER A 1 76 ? 0.463 -4.067 8.692 1.00 84.62 76 SER A CA 1
ATOM 639 C C . SER A 1 76 ? -0.790 -3.253 8.926 1.00 84.62 76 SER A C 1
ATOM 641 O O . SER A 1 76 ? -1.876 -3.579 8.449 1.00 84.62 76 SER A O 1
ATOM 643 N N . LEU A 1 77 ? -0.636 -2.164 9.673 1.00 89.25 77 LEU A N 1
ATOM 644 C CA . LEU A 1 77 ? -1.690 -1.187 9.885 1.00 89.25 77 LEU A CA 1
ATOM 645 C C . LEU A 1 77 ? -1.105 0.219 9.975 1.00 89.25 77 LEU A C 1
ATOM 647 O O . LEU A 1 77 ? 0.004 0.415 10.465 1.00 89.25 77 LEU A O 1
ATOM 651 N N . ASN A 1 78 ? -1.846 1.209 9.491 1.00 86.94 78 ASN A N 1
ATOM 652 C CA . ASN A 1 78 ? -1.406 2.597 9.551 1.00 86.94 78 ASN A CA 1
ATOM 653 C C . ASN A 1 78 ? -2.601 3.545 9.647 1.00 86.94 78 ASN A C 1
ATOM 655 O O . ASN A 1 78 ? -3.567 3.405 8.898 1.00 86.94 78 ASN A O 1
ATOM 659 N N . ILE A 1 79 ? -2.517 4.537 10.532 1.00 91.62 79 ILE A N 1
ATOM 660 C CA . ILE A 1 79 ? -3.477 5.639 10.619 1.00 91.62 79 ILE A CA 1
ATOM 661 C C . ILE A 1 79 ? -2.904 6.825 9.857 1.00 91.62 79 ILE A C 1
ATOM 663 O O . ILE A 1 79 ? -1.801 7.291 10.132 1.00 91.62 79 ILE A O 1
ATOM 667 N N . ILE A 1 80 ? -3.670 7.351 8.904 1.00 89.25 80 ILE A N 1
ATOM 668 C CA . ILE A 1 80 ? -3.188 8.460 8.092 1.00 89.25 80 ILE A CA 1
ATOM 669 C C . ILE A 1 80 ? -3.257 9.748 8.902 1.00 89.25 80 ILE A C 1
ATOM 671 O O . ILE A 1 80 ? -4.331 10.217 9.288 1.00 89.25 80 ILE A O 1
ATOM 675 N N . LEU A 1 81 ? -2.089 10.341 9.118 1.00 90.44 81 LEU A N 1
ATOM 676 C CA . LEU A 1 81 ? -1.938 11.624 9.786 1.00 90.44 81 LEU A CA 1
ATOM 677 C C . LEU A 1 81 ? -1.847 12.760 8.763 1.00 90.44 81 LEU A C 1
ATOM 679 O O . LEU A 1 81 ? -1.386 12.606 7.626 1.00 90.44 81 LEU A O 1
ATOM 683 N N . ASP A 1 82 ? -2.305 13.937 9.161 1.00 88.50 82 ASP A N 1
ATOM 684 C CA . ASP A 1 82 ? -2.041 15.166 8.441 1.00 88.50 82 ASP A CA 1
ATOM 685 C C . ASP A 1 82 ? -0.568 15.559 8.592 1.00 88.50 82 ASP A C 1
ATOM 687 O O . ASP A 1 82 ? -0.069 15.729 9.701 1.00 88.50 82 ASP A O 1
ATOM 691 N N . ARG A 1 83 ? 0.131 15.725 7.462 1.00 85.44 83 ARG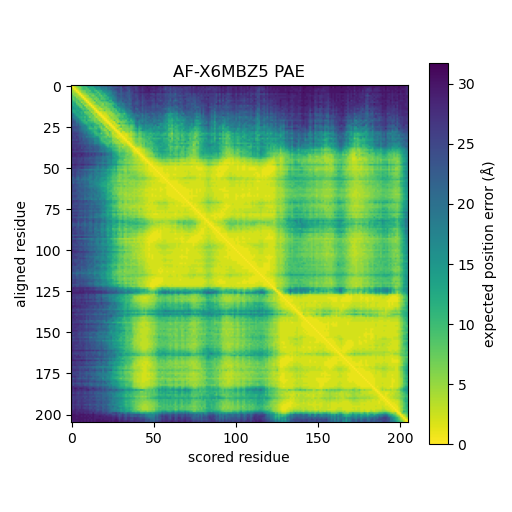 A N 1
ATOM 692 C CA . ARG A 1 83 ? 1.584 15.965 7.448 1.00 85.44 83 ARG A CA 1
ATOM 693 C C . ARG A 1 83 ? 1.996 17.274 8.124 1.00 85.44 83 ARG A C 1
ATOM 695 O O . ARG A 1 83 ? 3.139 17.377 8.547 1.00 85.44 83 ARG A O 1
ATOM 702 N N . LYS A 1 84 ? 1.109 18.275 8.192 1.00 88.88 84 LYS A N 1
ATOM 703 C CA . LYS A 1 84 ? 1.426 19.586 8.778 1.00 88.88 84 LYS A CA 1
ATOM 704 C C . LYS A 1 84 ? 1.157 19.616 10.278 1.00 88.88 84 LYS A C 1
ATOM 706 O O . LYS A 1 84 ? 1.955 20.155 11.032 1.00 88.88 84 LYS A O 1
ATOM 711 N N . SER A 1 85 ? 0.024 19.063 10.702 1.00 89.50 85 SER A N 1
ATOM 712 C CA . SER A 1 85 ? -0.430 19.125 12.095 1.00 89.50 85 SER A CA 1
ATOM 713 C C . SER A 1 85 ? -0.094 17.884 12.923 1.00 89.50 85 SER A C 1
ATOM 715 O O . SER A 1 85 ? -0.258 17.915 14.140 1.00 89.50 85 SER A O 1
ATOM 717 N N . GLY A 1 86 ? 0.304 16.779 12.283 1.00 86.06 86 GLY A N 1
ATOM 718 C CA . GLY A 1 86 ? 0.506 15.478 12.926 1.00 86.06 86 GLY A CA 1
ATOM 719 C C . GLY A 1 86 ? -0.785 14.829 13.438 1.00 86.06 86 GLY A C 1
ATOM 720 O O . GLY A 1 86 ? -0.739 13.779 14.071 1.00 86.06 86 GLY A O 1
ATOM 721 N N . ARG A 1 87 ? -1.954 15.436 13.194 1.00 88.69 87 ARG A N 1
ATOM 722 C CA . ARG A 1 87 ? -3.241 14.945 13.702 1.00 88.69 87 ARG A CA 1
ATOM 723 C C . ARG A 1 87 ? -3.813 13.862 12.799 1.00 88.69 87 ARG A C 1
ATOM 725 O O . ARG A 1 87 ? -3.677 13.932 11.580 1.00 88.69 87 ARG A O 1
ATOM 732 N N . SER A 1 88 ? -4.514 12.898 13.390 1.00 91.44 88 SER A N 1
ATOM 733 C CA . SER A 1 88 ? -5.230 11.867 12.634 1.00 91.44 88 SER A CA 1
ATOM 734 C C . SER A 1 88 ? -6.242 12.486 11.669 1.00 91.44 88 SER A C 1
ATOM 736 O O . SER A 1 88 ? -7.047 13.333 12.060 1.00 91.44 88 SER A O 1
ATOM 738 N N . LYS A 1 89 ? -6.236 12.021 10.414 1.00 92.44 89 LYS A N 1
ATOM 739 C CA . LYS A 1 89 ? -7.264 12.352 9.417 1.00 92.44 89 LYS A CA 1
ATOM 740 C C . LYS A 1 89 ? -8.560 11.561 9.617 1.00 92.44 89 LYS A C 1
ATOM 742 O O . LYS A 1 89 ? -9.483 11.700 8.820 1.00 92.44 89 LYS A O 1
ATOM 747 N N . GLY A 1 90 ? -8.641 10.728 10.658 1.00 93.69 90 GLY A N 1
ATOM 748 C CA . GLY A 1 90 ? -9.837 9.948 10.977 1.00 93.69 90 GLY A CA 1
ATOM 749 C C . GLY A 1 90 ? -10.017 8.697 10.113 1.00 93.69 90 GLY A C 1
ATOM 750 O O . GLY A 1 90 ? -11.1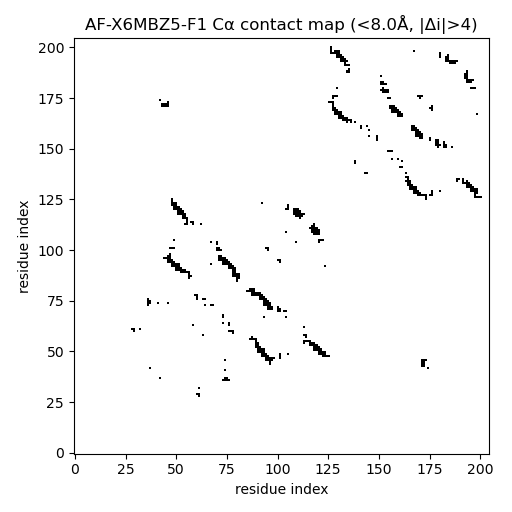21 8.151 10.055 1.00 93.69 90 GLY A O 1
ATOM 751 N N . TYR A 1 91 ? -8.961 8.239 9.440 1.00 94.56 91 TYR A N 1
ATOM 752 C CA . TYR A 1 91 ? -8.963 6.985 8.695 1.00 94.56 91 TYR A CA 1
ATOM 753 C C . TYR A 1 91 ? -7.578 6.335 8.673 1.00 94.56 91 TYR A C 1
ATOM 755 O O . TYR A 1 91 ? -6.560 6.974 8.949 1.00 94.56 91 TYR A O 1
ATOM 763 N N . GLY A 1 92 ? -7.555 5.054 8.342 1.00 92.25 92 GLY A N 1
ATOM 764 C CA . GLY A 1 92 ? -6.361 4.237 8.256 1.00 92.25 92 GLY A CA 1
ATOM 765 C C . GLY A 1 92 ? -6.578 3.011 7.382 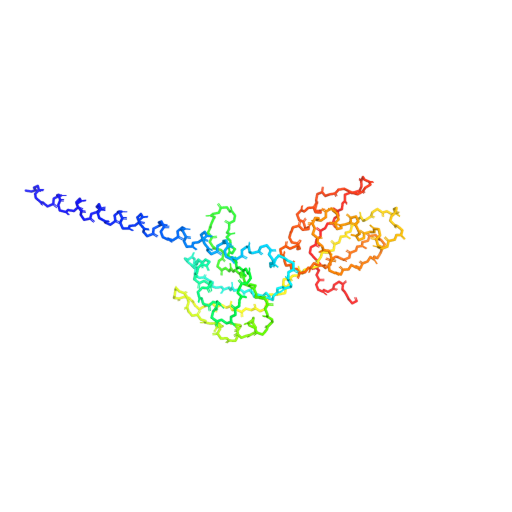1.00 92.25 92 GLY A C 1
ATOM 766 O O . GLY A 1 92 ? -7.661 2.792 6.834 1.00 92.25 92 GLY A O 1
ATOM 767 N N . PHE A 1 93 ? -5.529 2.212 7.269 1.00 91.75 93 PHE A N 1
ATOM 768 C CA . PHE A 1 93 ? -5.520 0.972 6.513 1.00 91.75 93 PHE A CA 1
ATOM 769 C C . PHE A 1 93 ? -5.077 -0.182 7.400 1.00 91.75 93 PHE A C 1
ATOM 771 O O . PHE A 1 93 ? -4.238 0.002 8.283 1.00 91.75 93 PHE A O 1
ATOM 778 N N . VAL A 1 94 ? -5.647 -1.358 7.150 1.00 92.00 94 VAL A N 1
ATOM 779 C CA . VAL A 1 94 ? -5.261 -2.624 7.781 1.00 92.00 94 VAL A CA 1
ATOM 780 C C . VAL A 1 94 ? -5.038 -3.650 6.681 1.00 92.00 94 VAL A C 1
ATOM 782 O O . VAL A 1 94 ? -5.840 -3.763 5.754 1.00 92.00 94 VAL A O 1
ATOM 785 N N . HIS A 1 95 ? -3.943 -4.388 6.773 1.00 89.56 95 HIS A N 1
ATOM 786 C CA . HIS A 1 95 ? -3.520 -5.376 5.796 1.00 89.56 95 HIS A CA 1
ATOM 787 C C . HIS A 1 95 ? -3.455 -6.744 6.470 1.00 89.56 95 HIS A C 1
ATOM 789 O O . HIS A 1 95 ? -2.724 -6.922 7.442 1.00 89.56 95 HIS A O 1
ATOM 795 N N . TYR A 1 96 ? -4.212 -7.709 5.953 1.00 91.56 96 TYR A N 1
ATOM 796 C CA . TYR A 1 96 ? -4.170 -9.100 6.408 1.00 91.56 96 TYR A CA 1
ATOM 797 C C . TYR A 1 96 ? -3.324 -9.964 5.481 1.00 91.56 96 TYR A C 1
ATOM 799 O O . TYR A 1 96 ? -3.288 -9.730 4.270 1.00 91.56 96 TYR A O 1
ATOM 807 N N . ALA A 1 97 ? -2.735 -11.022 6.040 1.00 88.31 97 ALA A N 1
ATOM 808 C CA . ALA A 1 97 ? -2.061 -12.064 5.266 1.00 88.31 97 ALA A CA 1
ATOM 809 C C . ALA A 1 97 ? -3.052 -12.917 4.455 1.00 88.31 97 ALA A C 1
ATOM 811 O O . ALA A 1 97 ? -2.706 -13.460 3.411 1.00 88.31 97 ALA A O 1
ATOM 812 N N . GLN A 1 98 ? -4.298 -13.042 4.928 1.00 90.69 98 GLN A N 1
ATOM 813 C CA . GLN A 1 98 ? -5.302 -13.931 4.349 1.00 90.69 98 GLN A CA 1
ATOM 814 C C . GLN A 1 98 ? -6.578 -13.186 3.958 1.00 90.69 98 GLN A C 1
ATOM 816 O O . GLN A 1 98 ? -7.126 -12.381 4.715 1.00 90.69 98 GLN A O 1
ATOM 821 N N . PHE A 1 99 ? -7.108 -13.525 2.781 1.00 90.44 99 PHE A N 1
ATOM 822 C CA . PHE A 1 99 ? -8.361 -12.972 2.262 1.00 90.44 99 PHE A CA 1
ATOM 823 C C . PHE A 1 99 ? -9.539 -13.243 3.206 1.00 90.44 99 PHE A C 1
ATOM 825 O O . PHE A 1 99 ? -10.370 -12.369 3.443 1.00 90.44 99 PHE A O 1
ATOM 832 N N . LYS A 1 100 ? -9.599 -14.460 3.765 1.00 93.81 100 LYS A N 1
ATOM 833 C CA . LYS A 1 100 ? -10.696 -14.898 4.639 1.00 93.81 100 LYS A CA 1
ATOM 834 C C . LYS A 1 100 ? -10.772 -14.064 5.918 1.00 93.81 100 LYS A C 1
ATOM 836 O O . LYS A 1 100 ? -11.867 -13.702 6.341 1.00 93.81 100 LYS A O 1
ATOM 841 N N . ASP A 1 101 ? -9.625 -13.734 6.504 1.00 95.12 101 ASP A N 1
ATOM 842 C CA . ASP A 1 101 ? -9.539 -12.955 7.744 1.00 95.12 101 ASP A CA 1
ATOM 843 C C . ASP A 1 101 ? -9.999 -11.521 7.513 1.00 95.12 101 ASP A C 1
ATOM 845 O O . ASP A 1 101 ? -10.835 -11.002 8.253 1.00 95.12 101 ASP A O 1
ATOM 849 N N . ARG A 1 102 ? -9.552 -10.939 6.396 1.00 93.81 102 ARG A N 1
ATOM 850 C CA . ARG A 1 102 ? -10.011 -9.642 5.907 1.00 93.81 102 ARG A CA 1
ATOM 851 C C . ARG A 1 102 ? -11.532 -9.590 5.745 1.00 93.81 102 ARG A C 1
ATOM 853 O O . ARG A 1 102 ? -12.164 -8.645 6.210 1.00 93.81 102 ARG A O 1
ATOM 860 N N . ASP A 1 103 ? -12.129 -10.594 5.108 1.00 93.44 103 ASP A N 1
ATOM 861 C CA . ASP A 1 103 ? -13.575 -10.629 4.854 1.00 93.44 103 ASP A CA 1
ATOM 862 C C . ASP A 1 103 ? -14.408 -10.795 6.122 1.00 93.44 103 ASP A C 1
ATOM 864 O O . ASP A 1 103 ? -15.498 -10.226 6.226 1.00 93.44 103 ASP A O 1
ATOM 868 N N . ARG A 1 104 ? -13.907 -11.570 7.090 1.00 96.00 104 ARG A N 1
ATOM 869 C CA . ARG A 1 104 ? -14.528 -11.665 8.416 1.00 96.00 104 ARG A CA 1
ATOM 870 C C . ARG A 1 104 ? -14.459 -10.329 9.143 1.00 96.00 104 ARG A C 1
ATOM 872 O O . ARG A 1 104 ? -15.487 -9.855 9.615 1.00 96.00 104 ARG A O 1
ATOM 879 N N . ALA A 1 105 ? -13.292 -9.683 9.148 1.00 96.31 105 ALA A N 1
ATOM 880 C CA . ALA A 1 105 ? -13.105 -8.390 9.796 1.00 96.31 105 ALA A CA 1
ATOM 881 C C . ALA A 1 105 ? -14.059 -7.318 9.241 1.00 96.31 105 ALA A C 1
ATOM 883 O O . ALA A 1 105 ? -14.642 -6.568 10.018 1.00 96.31 105 ALA A O 1
ATOM 884 N N . V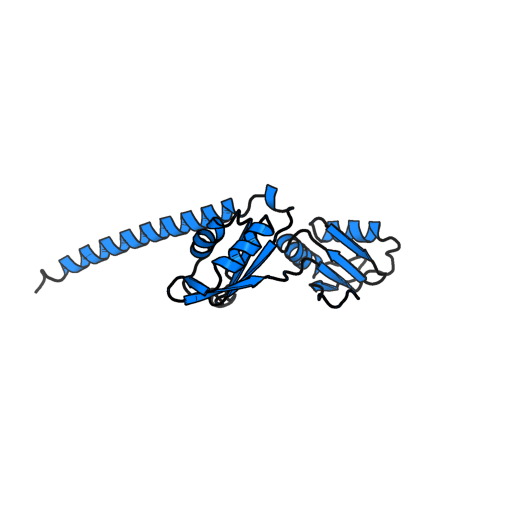AL A 1 106 ? -14.300 -7.274 7.923 1.00 96.19 106 VAL A N 1
ATOM 885 C CA . VAL A 1 106 ? -15.303 -6.362 7.330 1.00 96.19 106 VAL A CA 1
ATOM 886 C C . VAL A 1 106 ? -16.690 -6.614 7.902 1.00 96.19 106 VAL A C 1
ATOM 888 O O . VAL A 1 106 ? -17.375 -5.669 8.275 1.00 96.19 106 VAL A O 1
ATOM 891 N N . ARG A 1 107 ? -17.113 -7.879 7.967 1.00 95.31 107 ARG A N 1
ATOM 892 C CA . ARG A 1 107 ? -18.458 -8.242 8.422 1.00 95.31 107 ARG A CA 1
ATOM 893 C C . ARG A 1 107 ? -18.664 -7.963 9.908 1.00 95.31 107 ARG A C 1
ATOM 895 O O . ARG A 1 107 ? -19.727 -7.485 10.284 1.00 95.31 107 ARG A O 1
ATOM 902 N N . GLU A 1 108 ? -17.662 -8.242 10.733 1.00 96.31 108 GLU A N 1
ATOM 903 C CA . GLU A 1 108 ? -17.804 -8.213 12.193 1.00 96.31 108 GLU A CA 1
ATOM 904 C C . GLU A 1 108 ? -17.404 -6.877 12.834 1.00 96.31 108 GLU A C 1
ATOM 906 O O . GLU A 1 108 ? -17.934 -6.519 13.886 1.00 96.31 108 GLU A O 1
ATOM 911 N N . LEU A 1 109 ? -16.502 -6.105 12.214 1.00 96.69 109 LEU A N 1
ATOM 912 C CA . LEU A 1 109 ? -16.071 -4.802 12.740 1.00 96.69 109 LEU A CA 1
ATOM 913 C C . LEU A 1 109 ? -16.815 -3.611 12.133 1.00 96.69 109 LEU A C 1
ATOM 915 O O . LEU A 1 109 ? -16.614 -2.476 12.579 1.00 96.69 109 LEU A O 1
ATOM 919 N N . GLN A 1 110 ? -17.684 -3.830 11.147 1.00 96.69 110 GLN A N 1
ATOM 920 C CA . GLN A 1 110 ? -18.499 -2.756 10.594 1.00 96.69 110 GLN A CA 1
ATOM 921 C C . GLN A 1 110 ? -19.377 -2.128 11.683 1.00 96.69 110 GLN A C 1
ATOM 923 O O . GLN A 1 110 ? -20.200 -2.791 12.306 1.00 96.69 110 GLN A O 1
ATOM 928 N N . GLY A 1 111 ? -19.211 -0.824 11.913 1.00 96.00 111 GLY A N 1
ATOM 929 C CA . GLY A 1 111 ? -19.953 -0.092 12.941 1.00 96.00 111 GLY A CA 1
ATOM 930 C C . GLY A 1 111 ? -19.444 -0.300 14.371 1.00 96.00 111 GLY A C 1
ATOM 931 O O . GLY A 1 111 ? -20.040 0.251 15.297 1.00 96.00 111 GLY A O 1
ATOM 932 N N . LYS A 1 112 ? -18.344 -1.040 14.584 1.00 97.06 112 LYS A N 1
ATOM 933 C CA . LYS A 1 112 ? -17.759 -1.242 15.918 1.00 97.06 112 LYS A CA 1
ATOM 934 C C . LYS A 1 112 ? -17.421 0.102 16.564 1.00 97.06 112 LYS A C 1
ATOM 936 O O . LYS A 1 112 ? -16.771 0.952 15.962 1.00 97.06 112 LYS A O 1
ATOM 941 N N . VAL A 1 113 ? -17.842 0.296 17.809 1.00 96.44 113 VAL A N 1
ATOM 942 C CA . VAL A 1 113 ? -17.572 1.539 18.540 1.00 96.44 113 VAL A CA 1
ATOM 943 C C . VAL A 1 113 ? -16.174 1.492 19.154 1.00 96.44 113 VAL A C 1
ATOM 945 O O . VAL A 1 113 ? -15.896 0.643 19.999 1.00 96.44 113 VAL A O 1
ATOM 948 N N . ILE A 1 114 ? -15.310 2.426 18.750 1.00 95.12 114 ILE A N 1
ATOM 949 C CA . ILE A 1 114 ? -13.976 2.659 19.318 1.00 95.12 114 ILE A CA 1
ATOM 950 C C . ILE A 1 114 ? -13.922 4.114 19.788 1.00 95.12 114 ILE A C 1
ATOM 952 O O . ILE A 1 114 ? -14.243 5.027 19.027 1.00 95.12 114 ILE A O 1
ATOM 956 N N . HIS A 1 115 ? -13.554 4.336 21.057 1.00 94.75 115 HIS A N 1
ATOM 957 C CA . HIS A 1 115 ? -13.531 5.672 21.681 1.00 94.75 115 HIS A CA 1
ATOM 958 C C . HIS A 1 115 ? -14.835 6.464 21.461 1.00 94.75 115 HIS A C 1
ATOM 960 O O . HIS A 1 115 ? -14.822 7.649 21.138 1.00 94.75 115 HIS A O 1
ATOM 966 N N . GLY A 1 116 ? -15.981 5.782 21.569 1.00 94.31 116 GLY A N 1
ATOM 967 C CA . GLY A 1 116 ? -17.305 6.393 21.412 1.00 94.31 116 GLY A CA 1
ATOM 968 C C . GLY A 1 116 ? -17.727 6.712 19.972 1.00 94.31 116 GLY A C 1
ATOM 969 O O . GLY A 1 116 ? -18.821 7.238 19.782 1.00 94.31 116 GLY A O 1
ATOM 970 N N . LYS A 1 117 ? -16.923 6.380 18.948 1.00 95.81 117 LYS A N 1
ATOM 971 C CA . LYS A 1 117 ? -17.311 6.526 17.533 1.00 95.81 117 LYS A CA 1
ATOM 972 C C . LYS A 1 117 ? -17.413 5.174 16.818 1.00 95.81 117 LYS A C 1
ATOM 974 O O . LYS A 1 117 ? -16.501 4.359 16.948 1.00 95.81 117 LYS A O 1
ATOM 979 N N . PRO A 1 118 ? -18.479 4.933 16.032 1.00 97.12 118 PRO A N 1
ATOM 980 C CA . PRO A 1 118 ? -18.588 3.735 15.208 1.00 97.12 118 PRO A CA 1
ATOM 981 C C . PRO A 1 118 ? -17.652 3.829 13.999 1.00 97.12 118 PRO A C 1
ATOM 983 O O . PRO A 1 118 ? -17.766 4.753 13.188 1.00 97.12 118 PRO A O 1
ATOM 986 N N . ILE A 1 119 ? -16.742 2.872 13.852 1.00 97.81 119 ILE A N 1
ATOM 987 C CA . ILE A 1 119 ? -15.849 2.800 12.694 1.00 97.81 119 ILE A CA 1
ATOM 988 C C . ILE A 1 119 ? -16.587 2.262 11.465 1.00 97.81 119 ILE A C 1
ATOM 990 O O . ILE A 1 119 ? -17.585 1.549 11.568 1.00 97.81 119 ILE A O 1
ATOM 994 N N . ARG A 1 120 ? -16.076 2.584 10.279 1.00 97.19 120 ARG A N 1
ATOM 995 C CA . ARG A 1 120 ? -16.517 2.004 9.006 1.00 97.19 120 ARG A CA 1
ATOM 996 C C . ARG A 1 120 ? -15.368 1.224 8.394 1.00 97.19 120 ARG A C 1
ATOM 998 O O . ARG A 1 120 ? -14.295 1.789 8.204 1.00 97.19 120 ARG A O 1
ATOM 1005 N N . VAL A 1 121 ? -15.603 -0.034 8.056 1.00 96.88 121 VAL A N 1
ATOM 1006 C CA . VAL A 1 121 ? -14.628 -0.950 7.470 1.00 96.88 121 VAL A CA 1
ATOM 1007 C C . VAL A 1 121 ? -15.078 -1.285 6.053 1.00 96.88 121 VAL A C 1
ATOM 1009 O O . VAL A 1 121 ? -16.192 -1.742 5.821 1.00 96.88 121 VAL A O 1
ATOM 1012 N N . THR A 1 122 ? -14.213 -1.017 5.084 1.00 94.12 122 THR A N 1
ATOM 1013 C CA . THR A 1 122 ? -14.494 -1.212 3.656 1.00 94.12 122 THR A CA 1
ATOM 1014 C C . THR A 1 122 ? -13.324 -1.910 2.990 1.00 94.12 122 THR A C 1
ATOM 1016 O O . THR A 1 122 ? -12.184 -1.774 3.437 1.00 94.12 122 THR A O 1
ATOM 1019 N N . LEU A 1 123 ? -13.593 -2.648 1.915 1.00 90.19 123 LEU A N 1
ATOM 1020 C CA . LEU A 1 123 ? -12.527 -3.192 1.082 1.00 90.19 123 LEU A CA 1
ATOM 1021 C C . LEU A 1 123 ? -11.709 -2.045 0.498 1.00 90.19 123 LEU A C 1
ATOM 1023 O O . LEU A 1 123 ? -12.267 -1.110 -0.075 1.00 90.19 123 LEU A O 1
ATOM 1027 N N . SER A 1 124 ? -10.389 -2.119 0.647 1.00 82.88 124 SER A N 1
ATOM 1028 C CA . SER A 1 124 ? -9.497 -1.181 -0.017 1.00 82.88 124 SER A CA 1
ATOM 1029 C C . SER A 1 124 ? -9.045 -1.785 -1.333 1.00 82.88 124 SER A C 1
ATOM 1031 O O . SER A 1 124 ? -8.358 -2.808 -1.360 1.00 82.88 124 SER A O 1
ATOM 1033 N N . LEU A 1 125 ? -9.372 -1.109 -2.430 1.00 66.31 125 LEU A N 1
ATOM 1034 C CA . LEU A 1 125 ? -8.794 -1.370 -3.745 1.00 66.31 125 LEU A CA 1
ATOM 1035 C C . LEU A 1 125 ? -7.373 -0.794 -3.804 1.00 66.31 125 LEU A C 1
ATOM 1037 O O . LEU A 1 125 ? -7.070 -0.007 -4.699 1.00 66.31 125 LEU A O 1
ATOM 1041 N N . SER A 1 126 ? -6.520 -1.091 -2.813 1.00 65.88 126 SER A N 1
ATOM 1042 C CA . SER A 1 126 ? -5.143 -0.592 -2.804 1.00 65.88 126 SER A CA 1
ATOM 1043 C C . SER A 1 126 ? -4.464 -1.106 -4.064 1.00 65.88 126 SER A C 1
ATOM 1045 O O . SER A 1 126 ? -4.193 -2.299 -4.211 1.00 65.88 126 SER A O 1
ATOM 1047 N N . LYS A 1 127 ? -4.272 -0.195 -5.011 1.00 73.44 127 LYS A N 1
ATOM 1048 C CA . LYS A 1 127 ? -3.815 -0.528 -6.348 1.00 73.44 127 LYS A CA 1
ATOM 1049 C C . LYS A 1 127 ? -2.336 -0.845 -6.252 1.00 73.44 127 LYS A C 1
ATOM 1051 O O . LYS A 1 127 ? -1.549 0.031 -5.905 1.00 73.44 127 LYS A O 1
ATOM 1056 N N . CYS A 1 128 ? -1.984 -2.092 -6.539 1.00 86.81 128 CYS A N 1
ATOM 1057 C CA . CYS A 1 128 ? -0.599 -2.547 -6.506 1.00 86.81 128 CYS A CA 1
ATOM 1058 C C . CYS A 1 128 ? 0.068 -2.455 -7.883 1.00 86.81 128 CYS A C 1
ATOM 1060 O O . CYS A 1 128 ? 1.094 -3.072 -8.123 1.00 86.81 128 CYS A O 1
ATOM 1062 N N . THR A 1 129 ? -0.522 -1.695 -8.808 1.00 90.81 129 THR A N 1
ATOM 1063 C CA . THR A 1 129 ? -0.046 -1.567 -10.184 1.00 90.81 129 THR A CA 1
ATOM 1064 C C . THR A 1 129 ? 0.389 -0.135 -10.450 1.00 90.81 129 THR A C 1
ATOM 1066 O O . THR A 1 129 ? -0.378 0.810 -10.238 1.00 90.81 129 THR A O 1
ATOM 1069 N N . LEU A 1 130 ? 1.610 0.030 -10.947 1.00 93.50 130 LEU A N 1
ATOM 1070 C CA . LEU A 1 130 ? 2.110 1.292 -11.475 1.00 93.50 130 LEU A CA 1
ATOM 1071 C C . LEU A 1 130 ? 1.993 1.308 -12.996 1.00 93.50 130 LEU A C 1
ATOM 1073 O O . LEU A 1 130 ? 2.291 0.321 -13.662 1.00 93.50 130 LEU A O 1
ATOM 1077 N N . TYR A 1 131 ? 1.580 2.451 -13.526 1.00 94.06 131 TYR A N 1
ATOM 1078 C CA . TYR A 1 131 ? 1.668 2.804 -14.934 1.00 94.06 131 TYR A CA 1
ATOM 1079 C C . TYR A 1 131 ? 2.902 3.684 -15.134 1.00 94.06 131 TYR A C 1
ATOM 1081 O O . TYR A 1 131 ? 3.011 4.761 -14.536 1.00 94.06 131 TYR A O 1
ATOM 1089 N N . VAL A 1 132 ? 3.828 3.214 -15.965 1.00 94.50 132 VAL A N 1
ATOM 1090 C CA . VAL A 1 132 ? 5.084 3.892 -16.293 1.00 94.50 132 VAL A CA 1
ATOM 1091 C C . VAL A 1 132 ? 5.024 4.290 -17.761 1.00 94.50 132 VAL A C 1
ATOM 1093 O O . VAL A 1 132 ? 4.924 3.428 -18.630 1.00 94.50 132 VAL A O 1
ATOM 1096 N N . ARG A 1 133 ? 5.080 5.592 -18.044 1.00 94.12 133 ARG A N 1
ATOM 1097 C CA . ARG A 1 133 ? 5.102 6.157 -19.402 1.00 94.12 133 ARG A CA 1
ATOM 1098 C C . ARG A 1 133 ? 6.424 6.869 -19.675 1.00 94.12 133 ARG A C 1
ATOM 1100 O O . ARG A 1 133 ? 7.215 7.096 -18.756 1.00 94.12 133 ARG A O 1
ATOM 1107 N N . ASN A 1 134 ? 6.592 7.280 -20.932 1.00 93.81 134 ASN A N 1
ATOM 1108 C CA . ASN A 1 134 ? 7.806 7.923 -21.435 1.00 93.81 134 ASN A CA 1
ATOM 1109 C C . ASN A 1 134 ? 9.015 6.976 -21.377 1.00 93.81 134 ASN A C 1
ATOM 1111 O O . ASN A 1 134 ? 10.113 7.369 -20.991 1.00 93.81 134 ASN A O 1
ATOM 1115 N N . LEU A 1 135 ? 8.779 5.704 -21.711 1.00 92.75 135 LEU A N 1
ATOM 1116 C CA . LEU A 1 135 ? 9.846 4.722 -21.845 1.00 92.75 135 LEU A CA 1
ATOM 1117 C C . LEU A 1 135 ? 10.704 5.047 -23.082 1.00 92.75 135 LEU A C 1
ATOM 1119 O O . LEU A 1 135 ? 10.144 5.427 -24.116 1.00 92.75 135 LEU A O 1
ATOM 1123 N N . PRO A 1 136 ? 12.037 4.885 -23.006 1.00 90.56 136 PRO A N 1
ATOM 1124 C CA . PRO A 1 136 ? 12.913 5.076 -24.154 1.00 90.56 136 PRO A CA 1
ATOM 1125 C C . PRO A 1 136 ? 12.544 4.185 -25.347 1.00 90.56 136 PRO A C 1
ATOM 1127 O O . PRO A 1 136 ? 12.266 2.998 -25.166 1.00 90.56 136 PRO A O 1
ATOM 1130 N N . PRO A 1 137 ? 12.618 4.709 -26.583 1.00 87.69 137 PRO A N 1
ATOM 1131 C CA . PRO A 1 137 ? 12.350 3.929 -27.791 1.00 87.69 137 PRO A CA 1
ATOM 1132 C C . PRO A 1 137 ? 13.435 2.879 -28.080 1.00 87.69 137 PRO A C 1
ATOM 1134 O O . PRO A 1 137 ? 13.236 2.021 -28.932 1.00 87.69 137 PRO A O 1
ATOM 1137 N N . SER A 1 138 ? 14.578 2.940 -27.384 1.00 86.44 138 SER A N 1
ATOM 1138 C CA . SER A 1 138 ? 15.666 1.956 -27.466 1.00 86.44 138 SER A CA 1
ATOM 1139 C C . SER A 1 138 ? 15.270 0.577 -26.928 1.00 86.44 138 SER A C 1
ATOM 1141 O O . SER A 1 138 ? 15.922 -0.418 -27.244 1.00 86.44 138 SER A O 1
ATOM 1143 N N . ILE A 1 139 ? 14.210 0.500 -26.120 1.00 90.19 139 ILE A N 1
ATOM 1144 C CA . ILE A 1 139 ? 13.739 -0.751 -25.530 1.00 90.19 139 ILE A CA 1
ATOM 1145 C C . ILE A 1 139 ? 13.077 -1.601 -26.614 1.00 90.19 139 ILE A C 1
ATOM 1147 O O . ILE A 1 139 ? 12.055 -1.226 -27.183 1.00 90.19 139 ILE A O 1
ATOM 1151 N N . ASN A 1 140 ? 13.645 -2.779 -26.858 1.00 88.56 140 ASN A N 1
ATOM 1152 C CA . ASN A 1 140 ? 13.185 -3.717 -27.884 1.00 88.56 140 ASN A CA 1
ATOM 1153 C C . ASN A 1 140 ? 12.674 -5.055 -27.317 1.00 88.56 140 ASN A C 1
ATOM 1155 O O . ASN A 1 140 ? 12.172 -5.881 -28.075 1.00 88.56 140 ASN A O 1
ATOM 1159 N N . SER A 1 141 ? 12.778 -5.269 -26.002 1.00 92.88 141 SER A N 1
ATOM 1160 C CA . SER A 1 141 ? 12.371 -6.505 -25.331 1.00 92.88 141 SER A CA 1
ATOM 1161 C C . SER A 1 141 ? 11.648 -6.215 -24.018 1.00 92.88 141 SER A C 1
ATOM 1163 O O . SER A 1 141 ? 12.091 -5.389 -23.216 1.00 92.88 141 SER A O 1
ATOM 1165 N N . SER A 1 142 ? 10.548 -6.938 -23.784 1.00 92.62 142 SER A N 1
ATOM 1166 C CA . SER A 1 142 ? 9.776 -6.865 -22.540 1.00 92.62 142 SER A CA 1
ATOM 1167 C C . SER A 1 142 ? 10.597 -7.316 -21.330 1.00 92.62 142 SER A C 1
ATOM 1169 O O . SER A 1 142 ? 10.467 -6.722 -20.262 1.00 92.62 142 SER A O 1
ATOM 1171 N N . ASP A 1 143 ? 11.457 -8.324 -21.486 1.00 93.88 143 ASP A N 1
ATOM 1172 C CA . ASP A 1 143 ? 12.249 -8.874 -20.379 1.00 93.88 143 ASP A CA 1
ATOM 1173 C C . ASP A 1 143 ? 13.329 -7.892 -19.934 1.00 93.88 143 ASP A C 1
ATOM 1175 O O . ASP A 1 143 ? 13.389 -7.540 -18.758 1.00 93.88 143 ASP A O 1
ATOM 1179 N N . LEU A 1 144 ? 14.071 -7.323 -20.892 1.00 91.88 144 LEU A N 1
ATOM 1180 C CA . LEU A 1 144 ? 15.010 -6.232 -20.619 1.00 91.88 144 LEU A CA 1
ATOM 1181 C C . LEU A 1 144 ? 14.288 -5.046 -19.970 1.00 91.88 144 LEU A C 1
ATOM 1183 O O . LEU A 1 144 ? 14.810 -4.412 -19.049 1.00 91.88 144 LEU A O 1
ATOM 1187 N N . CYS A 1 145 ? 13.068 -4.752 -20.441 1.00 93.25 145 CYS A N 1
ATOM 1188 C CA . CYS A 1 145 ? 12.285 -3.668 -19.880 1.00 93.25 145 CYS A CA 1
ATOM 1189 C C . CYS A 1 145 ? 11.955 -3.912 -18.400 1.00 93.25 145 CYS A C 1
ATOM 1191 O O . CYS A 1 145 ? 12.084 -3.011 -17.569 1.00 93.25 145 CYS A O 1
ATOM 1193 N N . ARG A 1 146 ? 11.517 -5.136 -18.089 1.00 95.38 146 ARG A N 1
ATOM 1194 C CA . ARG A 1 146 ? 11.160 -5.586 -16.744 1.00 95.38 146 ARG A CA 1
ATOM 1195 C C . ARG A 1 146 ? 12.369 -5.582 -15.816 1.00 95.38 146 ARG A C 1
ATOM 1197 O O . ARG A 1 146 ? 12.259 -5.054 -14.715 1.00 95.38 146 ARG A O 1
ATOM 1204 N N . GLU A 1 147 ? 13.493 -6.148 -16.248 1.00 94.69 147 GLU A N 1
ATOM 1205 C CA . GLU A 1 147 ? 14.720 -6.266 -15.451 1.00 94.69 147 GLU A CA 1
ATOM 1206 C C . GLU A 1 147 ? 15.253 -4.895 -15.037 1.00 94.69 147 GLU A C 1
ATOM 1208 O O . GLU A 1 147 ? 15.418 -4.631 -13.845 1.00 94.69 147 GLU A O 1
ATOM 1213 N N . LYS A 1 148 ? 15.412 -3.977 -15.999 1.00 93.38 148 LYS A N 1
ATOM 1214 C CA . LYS A 1 148 ? 15.885 -2.616 -15.715 1.00 93.38 148 LYS A CA 1
ATOM 1215 C C . LYS A 1 148 ? 14.899 -1.838 -14.845 1.00 93.38 148 LYS A C 1
ATOM 1217 O O . LYS A 1 148 ? 15.306 -1.124 -13.931 1.00 93.38 148 LYS A O 1
ATOM 1222 N N . LEU A 1 149 ? 13.591 -1.992 -15.071 1.00 94.44 149 LEU A N 1
ATOM 1223 C CA . LEU A 1 149 ? 12.593 -1.342 -14.223 1.00 94.44 149 LEU A CA 1
ATOM 1224 C C . LEU A 1 149 ? 12.617 -1.891 -12.790 1.00 94.44 149 LEU A C 1
ATOM 1226 O O . LEU A 1 149 ? 12.479 -1.118 -11.844 1.00 94.44 149 LEU A O 1
ATOM 1230 N N . GLN A 1 150 ? 12.811 -3.200 -12.623 1.00 95.12 150 GLN A N 1
ATOM 1231 C CA . GLN A 1 150 ? 12.933 -3.849 -11.321 1.00 95.12 150 GLN A CA 1
ATOM 1232 C C . GLN A 1 150 ? 14.188 -3.381 -10.570 1.00 95.12 150 GLN A C 1
ATOM 1234 O O . GLN A 1 150 ? 14.104 -3.088 -9.377 1.00 95.12 150 GLN A O 1
ATOM 1239 N N . GLU A 1 151 ? 15.322 -3.242 -11.263 1.00 94.44 151 GLU A N 1
ATOM 1240 C CA . GLU A 1 151 ? 16.564 -2.687 -10.709 1.00 94.44 151 GLU A CA 1
ATOM 1241 C C . GLU A 1 151 ? 16.359 -1.254 -10.193 1.00 94.44 151 GLU A C 1
ATOM 1243 O O . GLU A 1 151 ? 16.694 -0.942 -9.048 1.00 94.44 151 GLU A O 1
ATOM 1248 N N . LEU A 1 152 ? 15.724 -0.396 -11.000 1.00 94.31 152 LEU A N 1
ATOM 1249 C CA . LEU A 1 152 ? 15.411 0.982 -10.614 1.00 94.31 152 LEU A CA 1
ATOM 1250 C C . LEU A 1 152 ? 14.400 1.047 -9.461 1.00 94.31 152 LEU A C 1
ATOM 1252 O O . LEU A 1 152 ? 14.538 1.873 -8.559 1.00 94.31 152 LEU A O 1
ATOM 1256 N N . ALA A 1 153 ? 13.381 0.185 -9.477 1.00 93.88 153 ALA A N 1
ATOM 1257 C CA . ALA A 1 153 ? 12.352 0.136 -8.444 1.00 93.88 153 ALA A CA 1
ATOM 1258 C C . ALA A 1 153 ? 12.883 -0.405 -7.107 1.00 93.88 153 ALA A C 1
ATOM 1260 O O . ALA A 1 153 ? 12.327 -0.058 -6.062 1.00 93.88 153 ALA A O 1
ATOM 1261 N N . LYS A 1 154 ? 13.951 -1.218 -7.133 1.00 94.31 154 LYS A N 1
ATOM 1262 C CA . LYS A 1 154 ? 14.525 -1.943 -5.983 1.00 94.31 154 LYS A CA 1
ATOM 1263 C C . LYS A 1 154 ? 13.537 -2.878 -5.279 1.00 94.31 154 LYS A C 1
ATOM 1265 O O . LYS A 1 154 ? 13.708 -3.188 -4.104 1.00 94.31 154 LYS A O 1
ATOM 1270 N N . VAL A 1 155 ? 12.490 -3.301 -5.981 1.00 92.75 155 VAL A N 1
ATOM 1271 C CA . VAL A 1 155 ? 11.468 -4.223 -5.475 1.00 92.75 155 VAL A CA 1
ATOM 1272 C C . VAL A 1 155 ? 11.025 -5.166 -6.592 1.00 92.75 155 VAL A C 1
ATOM 1274 O O . VAL A 1 155 ? 10.944 -4.729 -7.744 1.00 92.75 155 VAL A O 1
ATOM 1277 N N . PRO A 1 156 ? 10.725 -6.439 -6.284 1.00 93.00 156 PRO A N 1
ATOM 1278 C CA . PRO A 1 156 ? 10.356 -7.419 -7.295 1.00 93.00 156 PRO A CA 1
ATOM 1279 C C . PRO A 1 156 ? 9.016 -7.081 -7.958 1.00 93.00 156 PRO A C 1
ATOM 1281 O O . PRO A 1 156 ? 8.033 -6.737 -7.291 1.00 93.00 156 PRO A O 1
ATOM 1284 N N . ILE A 1 157 ? 8.971 -7.221 -9.284 1.00 93.81 157 ILE A N 1
ATOM 1285 C CA . ILE A 1 157 ? 7.760 -7.048 -10.090 1.00 93.81 157 ILE A CA 1
ATOM 1286 C C . ILE A 1 157 ? 7.062 -8.406 -10.226 1.00 93.81 157 ILE A C 1
ATOM 1288 O O . ILE A 1 157 ? 7.623 -9.348 -10.801 1.00 93.81 157 ILE A O 1
ATOM 1292 N N . LYS A 1 158 ? 5.822 -8.482 -9.728 1.00 91.44 158 LYS A N 1
ATOM 1293 C CA . LYS A 1 158 ? 4.957 -9.670 -9.767 1.00 91.44 158 LYS A CA 1
ATOM 1294 C C . LYS A 1 158 ? 4.473 -9.947 -11.188 1.00 91.44 158 LYS A C 1
ATOM 1296 O O . LYS A 1 158 ? 4.718 -11.026 -11.714 1.00 91.44 158 LYS A O 1
ATOM 1301 N N . GLU A 1 159 ? 3.819 -8.968 -11.809 1.00 91.31 159 GLU A N 1
ATOM 1302 C CA . GLU A 1 159 ? 3.407 -9.038 -13.212 1.00 91.31 159 GLU A CA 1
ATOM 1303 C C . GLU A 1 159 ? 3.877 -7.810 -13.975 1.00 91.31 159 GLU A C 1
ATOM 1305 O O . GLU A 1 159 ? 3.897 -6.695 -13.452 1.00 91.31 159 GLU A O 1
ATOM 1310 N N . PHE A 1 160 ? 4.226 -8.013 -15.240 1.00 94.12 160 PHE A N 1
ATOM 1311 C CA . PHE A 1 160 ? 4.730 -6.959 -16.098 1.00 94.12 160 PHE A CA 1
ATOM 1312 C C . PHE A 1 160 ? 4.056 -7.013 -17.464 1.00 94.12 160 PHE A C 1
ATOM 1314 O O . PHE A 1 160 ? 4.021 -8.060 -18.107 1.00 94.12 160 PHE A O 1
ATOM 1321 N N . ARG A 1 161 ? 3.520 -5.875 -17.913 1.00 93.25 161 ARG A N 1
ATOM 1322 C CA . ARG A 1 161 ? 2.872 -5.739 -19.222 1.00 93.25 161 ARG A CA 1
ATOM 1323 C C . ARG A 1 161 ? 3.461 -4.551 -19.965 1.00 93.25 161 ARG A C 1
ATOM 1325 O O . ARG A 1 161 ? 3.142 -3.406 -19.649 1.00 93.25 161 ARG A O 1
ATOM 1332 N N . TRP A 1 162 ? 4.302 -4.821 -20.958 1.00 93.62 162 TRP A N 1
ATOM 1333 C CA . TRP A 1 162 ? 4.890 -3.802 -21.825 1.00 93.62 162 TRP A CA 1
ATOM 1334 C C . TRP A 1 162 ? 4.053 -3.571 -23.084 1.00 93.62 162 TRP A C 1
ATOM 1336 O O . TRP A 1 162 ? 3.502 -4.509 -23.660 1.00 93.62 162 TRP A O 1
ATOM 1346 N N . LYS A 1 163 ? 3.942 -2.307 -23.498 1.00 92.19 163 LYS A N 1
ATOM 1347 C CA . LYS A 1 163 ? 3.156 -1.866 -24.660 1.00 92.19 163 LYS A CA 1
ATOM 1348 C C . LYS A 1 163 ? 3.941 -0.874 -25.533 1.00 92.19 163 LYS A C 1
ATOM 1350 O O . LYS A 1 163 ? 3.357 -0.004 -26.168 1.00 92.19 163 LYS A O 1
ATOM 1355 N N . GLY A 1 164 ? 5.271 -0.987 -25.556 1.00 88.75 164 GLY A N 1
ATOM 1356 C CA . GLY A 1 164 ? 6.153 -0.103 -26.323 1.00 88.75 164 GLY A CA 1
ATOM 1357 C C . GLY A 1 164 ? 6.577 1.130 -25.523 1.00 88.75 164 GLY A C 1
ATOM 1358 O O . GLY A 1 164 ? 7.553 1.100 -24.781 1.00 88.75 164 GLY A O 1
ATOM 1359 N N . ASN A 1 165 ? 5.840 2.232 -25.639 1.00 89.94 165 ASN A N 1
ATOM 1360 C CA . ASN A 1 165 ? 6.204 3.502 -24.992 1.00 89.94 165 ASN A CA 1
ATOM 1361 C C . ASN A 1 165 ? 5.753 3.619 -23.519 1.00 89.94 165 ASN A C 1
ATOM 1363 O O . ASN A 1 165 ? 6.055 4.614 -22.849 1.00 89.94 165 ASN A O 1
ATOM 1367 N N . TYR A 1 166 ? 5.030 2.620 -23.012 1.00 93.56 166 TYR A N 1
ATOM 1368 C CA . TYR A 1 166 ? 4.626 2.513 -21.613 1.00 93.56 166 TYR A CA 1
ATOM 1369 C C . TYR A 1 166 ? 4.547 1.051 -21.157 1.00 93.56 166 TYR A C 1
ATOM 1371 O O . TYR A 1 166 ? 4.547 0.114 -21.965 1.00 93.56 166 TYR A O 1
ATOM 1379 N N . CYS A 1 167 ? 4.467 0.854 -19.845 1.00 94.00 167 CYS A N 1
ATOM 1380 C CA . CYS A 1 167 ? 4.222 -0.446 -19.240 1.00 94.00 167 CYS A CA 1
ATOM 1381 C C . CYS A 1 167 ? 3.382 -0.348 -17.962 1.00 94.00 167 CYS A C 1
ATOM 1383 O O . CYS A 1 167 ? 3.241 0.714 -17.348 1.00 94.00 167 CYS A O 1
ATOM 1385 N N . PHE A 1 168 ? 2.838 -1.496 -17.565 1.00 94.38 168 PHE A N 1
ATOM 1386 C CA . PHE A 1 168 ? 2.236 -1.716 -16.260 1.00 94.38 168 PHE A CA 1
ATOM 1387 C C . PHE A 1 168 ? 3.105 -2.682 -15.461 1.00 94.38 168 PHE A C 1
ATOM 1389 O O . PHE A 1 168 ? 3.421 -3.770 -15.943 1.00 94.38 168 PHE A O 1
ATOM 1396 N N . ALA A 1 169 ? 3.461 -2.288 -14.243 1.00 94.31 169 ALA A N 1
ATOM 1397 C CA . ALA A 1 169 ? 4.180 -3.122 -13.291 1.00 94.31 169 ALA A CA 1
ATOM 1398 C C . ALA A 1 169 ? 3.286 -3.360 -12.074 1.00 94.31 169 ALA A C 1
ATOM 1400 O O . ALA A 1 169 ? 2.965 -2.422 -11.343 1.00 94.31 169 ALA A O 1
ATOM 1401 N N . GLU A 1 170 ? 2.848 -4.601 -11.885 1.00 91.88 170 GLU A N 1
ATOM 1402 C CA . GLU A 1 170 ? 2.144 -5.036 -10.686 1.00 91.88 170 GLU A CA 1
ATOM 1403 C C . GLU A 1 170 ? 3.148 -5.525 -9.648 1.00 91.88 170 GLU A C 1
ATOM 1405 O O . GLU A 1 170 ? 4.051 -6.311 -9.935 1.00 91.88 170 GLU A O 1
ATOM 1410 N N . PHE A 1 171 ? 2.960 -5.069 -8.422 1.00 91.38 171 PHE A N 1
ATOM 1411 C CA . PHE A 1 171 ? 3.742 -5.429 -7.261 1.00 91.38 171 PHE A CA 1
ATOM 1412 C C . PHE A 1 171 ? 2.913 -6.305 -6.337 1.00 91.38 171 PHE A C 1
ATOM 1414 O O . PHE A 1 171 ? 1.684 -6.298 -6.352 1.00 91.38 171 PHE A O 1
ATOM 1421 N N . VAL A 1 172 ? 3.615 -7.059 -5.501 1.00 88.38 172 VAL A N 1
ATOM 1422 C CA . VAL A 1 172 ? 2.992 -8.007 -4.580 1.00 88.38 172 VAL A CA 1
ATOM 1423 C C . VAL A 1 172 ? 2.055 -7.316 -3.579 1.00 88.38 172 VAL A C 1
ATOM 1425 O O . VAL A 1 172 ? 0.990 -7.845 -3.267 1.00 88.38 172 VAL A O 1
ATOM 1428 N N . ASN A 1 173 ? 2.428 -6.132 -3.089 1.00 86.12 173 ASN A N 1
ATOM 1429 C CA . ASN A 1 173 ? 1.649 -5.390 -2.105 1.00 86.12 173 ASN A CA 1
ATOM 1430 C C . ASN A 1 173 ? 1.826 -3.867 -2.241 1.00 86.12 173 ASN A C 1
ATOM 1432 O O . ASN A 1 173 ? 2.598 -3.344 -3.057 1.00 86.12 173 ASN A O 1
ATOM 1436 N N . PHE A 1 174 ? 1.086 -3.133 -1.409 1.00 84.12 174 PHE A N 1
ATOM 1437 C CA . PHE A 1 174 ? 1.090 -1.673 -1.412 1.00 84.12 174 PHE A CA 1
ATOM 1438 C C . PHE A 1 174 ? 2.429 -1.073 -0.955 1.00 84.12 174 PHE A C 1
ATOM 1440 O O . PHE A 1 174 ? 2.799 0.009 -1.413 1.00 84.12 174 PHE A O 1
ATOM 1447 N N . HIS A 1 175 ? 3.174 -1.767 -0.089 1.00 84.75 175 HIS A N 1
ATOM 1448 C CA . HIS A 1 175 ? 4.493 -1.315 0.349 1.00 84.75 175 HIS A CA 1
ATOM 1449 C C . HIS A 1 175 ? 5.476 -1.299 -0.828 1.00 84.75 175 HIS A C 1
ATOM 1451 O O . HIS A 1 175 ? 6.018 -0.241 -1.143 1.00 84.75 175 HIS A O 1
ATOM 1457 N N . HIS A 1 176 ? 5.603 -2.409 -1.562 1.00 89.50 176 HIS A N 1
ATOM 1458 C CA . HIS A 1 176 ? 6.406 -2.465 -2.788 1.00 89.50 176 HIS A CA 1
ATOM 1459 C C . HIS A 1 176 ? 5.971 -1.423 -3.809 1.00 89.50 176 HIS A C 1
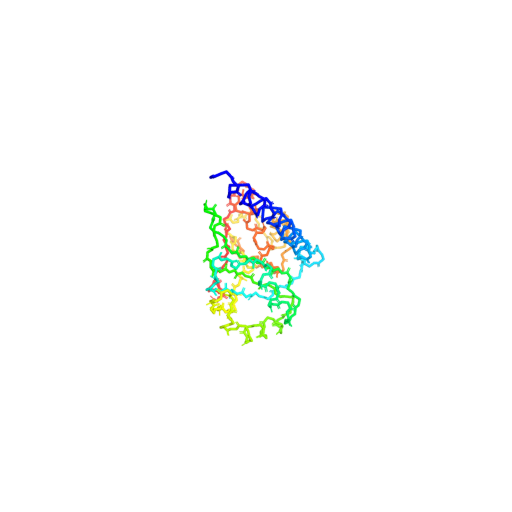ATOM 1461 O O . HIS A 1 176 ? 6.810 -0.750 -4.396 1.00 89.50 176 HIS A O 1
ATOM 1467 N N . THR A 1 177 ? 4.662 -1.236 -3.972 1.00 90.06 177 THR A N 1
ATOM 1468 C CA . THR A 1 177 ? 4.125 -0.234 -4.900 1.00 90.06 177 THR A CA 1
ATOM 1469 C C . THR A 1 177 ? 4.584 1.178 -4.535 1.00 90.06 177 THR A C 1
ATOM 1471 O O . THR A 1 177 ? 5.002 1.930 -5.411 1.00 90.06 177 THR A O 1
ATOM 1474 N N . ASN A 1 178 ? 4.548 1.554 -3.252 1.00 88.81 178 ASN A N 1
ATOM 1475 C CA . ASN A 1 178 ? 5.013 2.872 -2.810 1.00 88.81 178 ASN A CA 1
ATOM 1476 C C . ASN A 1 178 ? 6.532 3.021 -2.893 1.00 88.81 178 ASN A C 1
ATOM 1478 O O . ASN A 1 178 ? 7.001 4.087 -3.290 1.00 88.81 178 ASN A O 1
ATOM 1482 N N . THR A 1 179 ? 7.287 1.976 -2.551 1.00 91.06 179 THR A N 1
ATOM 1483 C CA . THR A 1 179 ? 8.750 1.962 -2.679 1.00 91.06 179 THR A CA 1
ATOM 1484 C C . THR A 1 179 ? 9.159 2.126 -4.142 1.00 91.06 179 THR A C 1
ATOM 1486 O O . THR A 1 179 ? 9.928 3.031 -4.466 1.00 91.06 179 THR A O 1
ATOM 1489 N N . ALA A 1 180 ? 8.555 1.353 -5.049 1.00 94.00 180 ALA A N 1
ATOM 1490 C CA . ALA A 1 180 ? 8.740 1.501 -6.489 1.00 94.00 180 ALA A CA 1
ATOM 1491 C C . ALA A 1 180 ? 8.349 2.903 -6.967 1.00 94.00 180 ALA A C 1
ATOM 1493 O O . ALA A 1 180 ? 9.106 3.542 -7.689 1.00 94.00 180 ALA A O 1
ATOM 1494 N N . LEU A 1 181 ? 7.195 3.425 -6.541 1.00 93.50 181 LEU A N 1
ATOM 1495 C CA . LEU A 1 181 ? 6.735 4.758 -6.934 1.00 93.50 181 LEU A CA 1
ATOM 1496 C C . LEU A 1 181 ? 7.715 5.853 -6.499 1.00 93.50 181 LEU A C 1
ATOM 1498 O O . LEU A 1 181 ? 7.956 6.789 -7.258 1.00 93.50 181 LEU A O 1
ATOM 1502 N N . ALA A 1 182 ? 8.262 5.752 -5.286 1.00 91.81 182 ALA A N 1
ATOM 1503 C CA . ALA A 1 182 ? 9.231 6.705 -4.757 1.00 91.81 182 ALA A CA 1
ATOM 1504 C C . ALA A 1 182 ? 10.558 6.657 -5.527 1.00 91.81 182 ALA A C 1
ATOM 1506 O O . ALA A 1 182 ? 11.095 7.710 -5.867 1.00 91.81 182 ALA A O 1
ATOM 1507 N N . ASN A 1 183 ? 11.043 5.455 -5.848 1.00 94.19 183 ASN A N 1
ATOM 1508 C CA . ASN A 1 183 ? 12.296 5.268 -6.578 1.00 94.19 183 ASN A CA 1
ATOM 1509 C C . ASN A 1 183 ? 12.174 5.654 -8.061 1.00 94.19 183 ASN A C 1
ATOM 1511 O O . ASN A 1 183 ? 13.085 6.260 -8.621 1.00 94.19 183 ASN A O 1
ATOM 1515 N N . LEU A 1 184 ? 11.037 5.355 -8.697 1.00 93.81 184 LEU A N 1
ATOM 1516 C CA . LEU A 1 184 ? 10.846 5.562 -10.133 1.00 93.81 184 LEU A CA 1
ATOM 1517 C C . LEU A 1 184 ? 10.388 6.978 -10.514 1.00 93.81 184 LEU A C 1
ATOM 1519 O O . LEU A 1 184 ? 10.625 7.409 -11.636 1.00 93.81 184 LEU A O 1
ATOM 1523 N N . LYS A 1 185 ? 9.721 7.727 -9.623 1.00 89.75 185 LYS A N 1
ATOM 1524 C CA . LYS A 1 185 ? 9.191 9.067 -9.959 1.00 89.75 185 LYS A CA 1
ATOM 1525 C C . LYS A 1 185 ? 10.251 10.088 -10.374 1.00 89.75 185 LYS A C 1
ATOM 1527 O O . LYS A 1 185 ? 9.910 11.043 -11.062 1.00 89.75 185 LYS A O 1
ATOM 1532 N N . ASN A 1 186 ? 11.490 9.896 -9.936 1.00 80.88 186 ASN A N 1
ATOM 1533 C CA . ASN A 1 186 ? 12.606 10.801 -10.205 1.00 80.88 186 ASN A CA 1
ATOM 1534 C C . ASN A 1 186 ? 13.729 10.113 -10.993 1.00 80.88 186 ASN A C 1
ATOM 1536 O O . ASN A 1 186 ? 14.843 10.632 -11.035 1.00 80.88 186 ASN A O 1
ATOM 1540 N N . SER A 1 187 ? 13.475 8.931 -11.562 1.00 90.44 187 SER A N 1
ATOM 1541 C CA . SER A 1 187 ? 14.502 8.193 -12.284 1.00 90.44 187 SER A CA 1
ATOM 1542 C C . SER A 1 187 ? 14.551 8.582 -13.759 1.00 90.44 187 SER A C 1
ATOM 1544 O O . SER A 1 187 ? 13.548 8.923 -14.397 1.00 90.44 187 SER A O 1
ATOM 1546 N N . THR A 1 188 ? 15.761 8.509 -14.301 1.00 91.56 188 THR A N 1
ATOM 1547 C CA . THR A 1 188 ? 16.029 8.614 -15.729 1.00 91.56 188 THR A CA 1
ATOM 1548 C C . THR A 1 188 ? 16.407 7.252 -16.285 1.00 91.56 188 THR A C 1
ATOM 1550 O O . THR A 1 188 ? 17.051 6.438 -15.625 1.00 91.56 188 THR A O 1
ATOM 1553 N N . TRP A 1 189 ? 16.026 7.014 -17.532 1.00 91.00 189 TRP A N 1
ATOM 1554 C CA . TRP A 1 189 ? 16.458 5.873 -18.319 1.00 91.00 189 TRP A CA 1
ATOM 1555 C C . TRP A 1 189 ? 16.972 6.404 -19.653 1.00 91.00 189 TRP A C 1
ATOM 1557 O O . TRP A 1 189 ? 16.215 7.008 -20.405 1.00 91.00 189 TRP A O 1
ATOM 1567 N N . ASP A 1 190 ? 18.261 6.191 -19.941 1.00 90.12 190 ASP A N 1
ATOM 1568 C CA . ASP A 1 190 ? 18.916 6.615 -21.191 1.00 90.12 190 ASP A CA 1
ATOM 1569 C C . ASP A 1 190 ? 18.705 8.121 -21.463 1.00 90.12 190 ASP A C 1
ATOM 1571 O O . ASP A 1 190 ? 18.463 8.554 -22.585 1.00 90.12 190 ASP A O 1
ATOM 1575 N N . GLY A 1 191 ? 18.741 8.932 -20.398 1.00 88.88 191 GLY A N 1
ATOM 1576 C CA . GLY A 1 191 ? 18.517 10.382 -20.455 1.00 88.88 191 GLY A CA 1
ATOM 1577 C C . GLY A 1 191 ? 17.047 10.819 -20.495 1.00 88.88 191 GLY A C 1
ATOM 1578 O O . GLY A 1 191 ? 16.772 12.015 -20.424 1.00 88.88 191 GLY A O 1
ATOM 1579 N N . VAL A 1 192 ? 16.093 9.885 -20.554 1.00 91.88 192 VAL A N 1
ATOM 1580 C CA . VAL A 1 192 ? 14.652 10.171 -20.552 1.00 91.88 192 VAL A CA 1
ATOM 1581 C C . VAL A 1 192 ? 14.087 10.060 -19.137 1.00 91.88 192 VAL A C 1
ATOM 1583 O O . VAL A 1 192 ? 14.310 9.067 -18.449 1.00 91.88 192 VAL A O 1
ATOM 1586 N N . ASN A 1 193 ? 13.323 11.062 -18.700 1.00 92.81 193 ASN A N 1
ATOM 1587 C CA . ASN A 1 193 ? 12.632 11.026 -17.409 1.00 92.81 193 ASN A CA 1
ATOM 1588 C C . ASN A 1 193 ? 11.435 10.077 -17.460 1.00 92.81 193 ASN A C 1
ATOM 1590 O O . ASN A 1 193 ? 10.499 10.301 -18.237 1.00 92.81 193 ASN A O 1
ATOM 1594 N N . LEU A 1 194 ? 11.423 9.075 -16.585 1.00 94.00 194 LEU A N 1
ATOM 1595 C CA . LEU A 1 194 ? 10.266 8.204 -16.448 1.00 94.00 194 LEU A CA 1
ATOM 1596 C C . LEU A 1 194 ? 9.112 8.965 -15.797 1.00 94.00 194 LEU A C 1
ATOM 1598 O O . LEU A 1 194 ? 9.288 9.784 -14.896 1.00 94.00 194 LEU A O 1
ATOM 1602 N N . GLN A 1 195 ? 7.898 8.687 -16.252 1.00 93.50 195 GLN A N 1
ATOM 1603 C CA . GLN A 1 195 ? 6.695 9.295 -15.702 1.00 93.50 195 GLN A CA 1
ATOM 1604 C C . GLN A 1 195 ? 5.837 8.193 -15.093 1.00 93.50 195 GLN A C 1
ATOM 1606 O O . GLN A 1 195 ? 5.265 7.371 -15.806 1.00 93.50 195 GLN A O 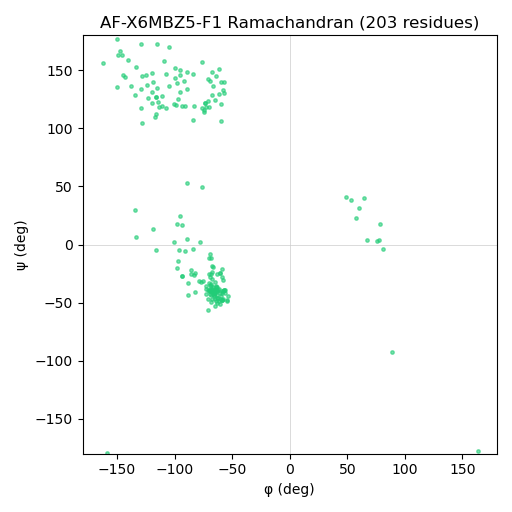1
ATOM 1611 N N . VAL A 1 196 ? 5.756 8.173 -13.763 1.00 94.69 196 VAL A N 1
ATOM 1612 C CA . VAL A 1 196 ? 5.159 7.056 -13.020 1.00 94.69 196 VAL A CA 1
ATOM 1613 C C . VAL A 1 196 ? 3.964 7.504 -12.195 1.00 94.69 196 VAL A C 1
ATOM 1615 O O . VAL A 1 196 ? 4.027 8.476 -11.436 1.00 94.69 196 VAL A O 1
ATOM 1618 N N . GLN A 1 197 ? 2.873 6.756 -12.316 1.00 91.50 197 GLN A N 1
ATOM 1619 C CA . GLN A 1 197 ? 1.651 6.955 -11.545 1.00 91.50 197 GLN A CA 1
ATOM 1620 C C . GLN A 1 197 ? 1.046 5.617 -11.130 1.00 91.50 197 GLN A C 1
ATOM 1622 O O . GLN A 1 197 ? 1.300 4.584 -11.740 1.00 91.50 197 GLN A O 1
ATOM 1627 N N . VAL A 1 198 ? 0.215 5.640 -10.093 1.00 89.56 198 VAL A N 1
ATOM 1628 C CA . VAL A 1 198 ? -0.605 4.481 -9.734 1.00 89.56 198 VAL A CA 1
ATOM 1629 C C . VAL A 1 198 ? -1.640 4.279 -10.843 1.00 89.56 198 VAL A C 1
ATOM 1631 O O . VAL A 1 198 ? -2.319 5.232 -11.226 1.00 89.56 198 VAL A O 1
ATOM 1634 N N . ALA A 1 199 ? -1.743 3.065 -11.384 1.00 86.31 199 ALA A N 1
ATOM 1635 C CA . ALA A 1 199 ? -2.697 2.763 -12.447 1.00 86.31 199 ALA A CA 1
ATOM 1636 C C . ALA A 1 199 ? -4.139 2.984 -11.957 1.00 86.31 199 ALA A C 1
ATOM 1638 O O . ALA A 1 199 ? -4.428 2.849 -10.770 1.00 86.31 199 ALA A O 1
ATOM 1639 N N . HIS A 1 200 ? -5.069 3.336 -12.843 1.00 73.25 200 HIS A N 1
ATOM 1640 C CA . HIS A 1 200 ? -6.501 3.283 -12.542 1.00 73.25 200 HIS A CA 1
ATOM 1641 C C . HIS A 1 200 ? -7.069 1.955 -13.045 1.00 73.25 200 HIS A C 1
ATOM 1643 O O . HIS A 1 200 ? -6.570 1.424 -14.030 1.00 73.25 200 HIS A O 1
ATOM 1649 N N . ALA A 1 201 ? -8.049 1.396 -12.326 1.00 55.88 201 ALA A N 1
ATOM 1650 C CA . ALA A 1 201 ? -8.613 0.081 -12.640 1.00 55.88 201 ALA A CA 1
ATOM 1651 C C . ALA A 1 201 ? -9.216 0.025 -14.058 1.00 55.88 201 ALA A C 1
ATOM 1653 O O . ALA A 1 201 ? -9.272 -1.046 -14.644 1.00 55.88 201 ALA A O 1
ATOM 1654 N N . ASP A 1 202 ? -9.554 1.185 -14.626 1.00 52.16 202 ASP A N 1
ATOM 1655 C CA . ASP A 1 202 ? -10.232 1.324 -15.917 1.00 52.16 202 ASP A CA 1
ATOM 1656 C C . ASP A 1 202 ? -9.282 1.414 -17.131 1.00 52.16 202 ASP A C 1
ATOM 1658 O O . ASP A 1 202 ? -9.736 1.643 -18.243 1.00 52.16 202 ASP A O 1
ATOM 1662 N N . ILE A 1 203 ? -7.958 1.275 -16.960 1.00 47.94 203 ILE A N 1
ATOM 1663 C CA . ILE A 1 203 ? -6.976 1.376 -18.071 1.00 47.94 203 ILE A CA 1
ATOM 1664 C C . ILE A 1 203 ? -6.631 -0.022 -18.638 1.00 47.94 203 ILE A C 1
ATOM 1666 O O . ILE A 1 203 ? -5.530 -0.252 -19.137 1.00 47.94 203 ILE A O 1
ATOM 1670 N N . GLY A 1 204 ? -7.531 -0.994 -18.472 1.00 43.91 204 GLY A N 1
ATOM 1671 C CA . GLY A 1 204 ? -7.247 -2.418 -18.676 1.00 43.91 204 GLY A CA 1
ATOM 1672 C C . GLY A 1 204 ? -8.263 -3.206 -19.498 1.00 43.91 204 GLY A C 1
ATOM 1673 O O . GLY A 1 204 ? -8.079 -4.417 -19.599 1.00 43.91 204 GLY A O 1
ATOM 1674 N N . GLU A 1 205 ? -9.271 -2.557 -20.084 1.00 35.44 205 GLU A N 1
ATOM 1675 C CA . GLU A 1 205 ? -10.129 -3.142 -21.128 1.00 35.44 205 GLU A CA 1
ATOM 1676 C C . GLU A 1 205 ? -9.952 -2.392 -22.451 1.00 35.44 205 GLU A C 1
ATOM 1678 O O . GLU A 1 205 ? -9.895 -1.140 -22.421 1.00 35.44 205 GLU A O 1
#

Foldseek 3Di:
DPPVVVVVVVVVVVVVVVVVVVVVVVVVVVVVVVVVLPDVVCPQAAWFKKKKFQADQPDDPVNCCVLLPVLADWNDKDFDADPPPRTGPRMIMTIHRDPRSLVVCQVPQAQPADPNGGMHMDGDPLQQKKKKFQDDQPDDDQVVVQVVLCVQLVAHFPDKADDRRIIMTGGRYNVSSVSSCVRQQQDDDPNTRIHMDRDDPPPPD

Nearest PDB structures (foldseek):
  5yzg-assembly1_1  TM=8.780E-01  e=2.692E-08  Homo sapiens
  5z57-assembly1_y  TM=8.780E-01  e=3.269E-08  Homo sapiens
  2rne-assembly1_A  TM=8.640E-01  e=3.064E-08  Mus musculus
  6gd1-assembly1_A  TM=8.353E-01  e=4.233E-08  Escherichia coli K-12
  8i0r-assembly1_Y  TM=7.840E-01  e=1.755E-07  Homo sapiens

Organism: Reticulomyxa filosa (NCBI:txid46433)